Protein AF-A0A936GPN7-F1 (afdb_monomer_lite)

Structure (mmCIF, N/CA/C/O backbone):
data_AF-A0A936GPN7-F1
#
_entry.id   AF-A0A936GPN7-F1
#
loop_
_atom_site.group_PDB
_atom_site.id
_atom_site.type_symbol
_atom_site.label_atom_id
_atom_site.label_alt_id
_atom_site.label_comp_id
_atom_site.label_asym_id
_atom_site.label_entity_id
_atom_site.label_seq_id
_atom_site.pdbx_PDB_ins_code
_atom_site.Cartn_x
_atom_site.Cartn_y
_atom_site.Cartn_z
_atom_site.occupancy
_atom_site.B_iso_or_equiv
_atom_site.auth_seq_id
_atom_site.auth_comp_id
_atom_site.auth_asym_id
_atom_site.auth_atom_id
_atom_site.pdbx_PDB_model_num
ATOM 1 N N . MET A 1 1 ? -5.108 -1.588 -32.906 1.00 38.66 1 MET A N 1
ATOM 2 C CA . MET A 1 1 ? -3.986 -0.807 -33.483 1.00 38.66 1 MET A CA 1
ATOM 3 C C . MET A 1 1 ? -2.686 -1.478 -33.066 1.00 38.66 1 MET A C 1
ATOM 5 O O . MET A 1 1 ? -2.528 -1.725 -31.879 1.00 38.66 1 MET A O 1
ATOM 9 N N . ALA A 1 2 ? -1.804 -1.839 -34.001 1.00 47.84 2 ALA A N 1
ATOM 10 C CA . ALA A 1 2 ? -0.523 -2.460 -33.660 1.00 47.84 2 ALA A CA 1
ATOM 11 C C . ALA A 1 2 ? 0.362 -1.447 -32.916 1.00 47.84 2 ALA A C 1
ATOM 13 O O . ALA A 1 2 ? 0.585 -0.339 -33.402 1.00 47.84 2 ALA A O 1
ATOM 14 N N . THR A 1 3 ? 0.828 -1.802 -31.722 1.00 56.69 3 THR A N 1
ATOM 15 C CA . THR A 1 3 ? 1.792 -1.004 -30.959 1.00 56.69 3 THR A CA 1
ATOM 16 C C . THR A 1 3 ? 3.103 -0.921 -31.750 1.00 56.69 3 THR A C 1
ATOM 18 O O . THR A 1 3 ? 3.582 -1.954 -32.224 1.00 56.69 3 THR A O 1
ATOM 21 N N . PRO A 1 4 ? 3.698 0.273 -31.925 1.00 67.31 4 PRO A N 1
ATOM 22 C CA . PRO A 1 4 ? 4.943 0.414 -32.672 1.00 67.31 4 PRO A CA 1
ATOM 23 C C . PRO A 1 4 ? 6.053 -0.383 -31.980 1.00 67.31 4 PRO A C 1
ATOM 25 O O . PRO A 1 4 ? 6.332 -0.158 -30.802 1.00 67.31 4 PRO A O 1
ATOM 28 N N . LYS A 1 5 ? 6.666 -1.326 -32.701 1.00 79.69 5 LYS A N 1
ATOM 29 C CA . LYS A 1 5 ? 7.795 -2.126 -32.209 1.00 79.69 5 LYS A CA 1
ATOM 30 C C . LYS A 1 5 ? 9.120 -1.410 -32.479 1.00 79.69 5 LYS A C 1
ATOM 32 O O . LYS A 1 5 ? 9.275 -0.731 -33.498 1.00 79.69 5 LYS A O 1
ATOM 37 N N . TYR A 1 6 ? 10.093 -1.571 -31.586 1.00 83.56 6 TYR A N 1
ATOM 38 C CA . TYR A 1 6 ? 11.457 -1.114 -31.850 1.00 83.56 6 TYR A CA 1
ATOM 39 C C . TYR A 1 6 ? 12.157 -2.090 -32.788 1.00 83.56 6 TYR A C 1
ATOM 41 O O . TYR A 1 6 ? 12.445 -3.221 -32.406 1.00 83.56 6 TYR A O 1
ATOM 49 N N . ASN A 1 7 ? 12.453 -1.632 -33.999 1.00 85.31 7 ASN A N 1
ATOM 50 C CA . ASN A 1 7 ? 13.293 -2.353 -34.943 1.00 85.31 7 ASN A CA 1
ATOM 51 C C . ASN A 1 7 ? 14.739 -1.841 -34.901 1.00 85.31 7 ASN A C 1
ATOM 53 O O . ASN A 1 7 ? 15.034 -0.816 -34.280 1.00 85.31 7 ASN A O 1
ATOM 57 N N . ILE A 1 8 ? 15.643 -2.553 -35.576 1.00 84.38 8 ILE A N 1
ATOM 58 C CA . ILE A 1 8 ? 17.065 -2.185 -35.644 1.00 84.38 8 ILE A CA 1
ATOM 59 C C . ILE A 1 8 ? 17.244 -0.753 -36.154 1.00 84.38 8 ILE A C 1
ATOM 61 O O . ILE A 1 8 ? 18.017 -0.001 -35.571 1.00 84.38 8 ILE A O 1
ATOM 65 N N . ASP A 1 9 ? 16.479 -0.348 -37.169 1.00 83.88 9 ASP A N 1
ATOM 66 C CA . ASP A 1 9 ? 16.588 0.988 -37.761 1.00 83.88 9 ASP A CA 1
ATOM 67 C C . ASP A 1 9 ? 16.215 2.091 -36.752 1.00 83.88 9 ASP A C 1
ATOM 69 O O . ASP A 1 9 ? 16.878 3.121 -36.674 1.00 83.88 9 ASP A O 1
ATOM 73 N N . ASN A 1 10 ? 15.198 1.874 -35.913 1.00 84.94 10 ASN A N 1
ATOM 74 C CA . ASN A 1 10 ? 14.815 2.802 -34.846 1.00 84.94 10 ASN A CA 1
ATOM 75 C C . ASN A 1 10 ? 15.875 2.883 -33.741 1.00 84.94 10 ASN A C 1
ATOM 77 O O . ASN A 1 10 ? 16.043 3.937 -33.126 1.00 84.94 10 ASN A O 1
ATOM 81 N N . LEU A 1 11 ? 16.571 1.777 -33.475 1.00 84.12 11 LEU A N 1
ATOM 82 C CA . LEU A 1 11 ? 17.574 1.683 -32.417 1.00 84.12 11 LEU A CA 1
ATOM 83 C C . LEU A 1 11 ? 18.937 2.263 -32.819 1.00 84.12 11 LEU A C 1
ATOM 85 O O . LEU A 1 11 ? 19.656 2.747 -31.941 1.00 84.12 11 LEU A O 1
ATOM 89 N N . THR A 1 12 ? 19.261 2.252 -34.115 1.00 84.38 12 THR A N 1
ATOM 90 C CA . THR A 1 12 ? 20.495 2.808 -34.702 1.00 84.38 12 THR A CA 1
ATOM 91 C C . THR A 1 12 ? 20.319 4.210 -35.288 1.00 84.38 12 THR A C 1
ATOM 93 O O . THR A 1 12 ? 21.297 4.869 -35.630 1.00 84.38 12 THR A O 1
ATOM 96 N N . LYS A 1 13 ? 19.088 4.724 -35.381 1.00 86.12 13 LYS A N 1
ATOM 97 C CA . LYS A 1 13 ? 18.838 6.084 -35.870 1.00 86.12 13 LYS A CA 1
ATOM 98 C C . LYS A 1 13 ? 19.321 7.140 -34.875 1.00 86.12 13 LYS A C 1
ATOM 100 O O . LYS A 1 13 ? 18.860 7.211 -33.734 1.00 86.12 13 LYS A O 1
ATOM 105 N N . ILE A 1 14 ? 20.179 8.035 -35.354 1.00 83.44 14 ILE A N 1
ATOM 106 C CA . ILE A 1 14 ? 20.604 9.230 -34.622 1.00 83.44 14 ILE A CA 1
ATOM 107 C C . ILE A 1 14 ? 19.488 10.281 -34.702 1.00 83.44 14 ILE A C 1
ATOM 109 O O . ILE A 1 14 ? 19.029 10.651 -35.788 1.00 83.44 14 ILE A O 1
ATOM 113 N N . LYS A 1 15 ? 19.011 10.761 -33.548 1.00 82.44 15 LYS A N 1
ATOM 114 C CA . LYS A 1 15 ? 18.021 11.847 -33.497 1.00 82.44 15 LYS A CA 1
ATOM 115 C C . LYS A 1 15 ? 18.686 13.185 -33.829 1.00 82.44 15 LYS A C 1
ATOM 117 O O . LYS A 1 15 ? 19.855 13.404 -33.532 1.00 82.44 15 LYS A O 1
ATOM 122 N N . LYS A 1 16 ? 17.927 14.105 -34.435 1.00 74.06 16 LYS A N 1
ATOM 123 C CA . LYS A 1 16 ? 18.423 15.434 -34.824 1.00 74.06 16 LYS A CA 1
ATOM 124 C C . LYS A 1 16 ? 18.984 16.167 -33.595 1.00 74.06 16 LYS A C 1
ATOM 126 O O . LYS A 1 16 ? 18.234 16.446 -32.667 1.00 74.06 16 LYS A O 1
ATOM 131 N N . GLY A 1 17 ? 20.282 16.471 -33.613 1.00 73.19 17 GLY A N 1
ATOM 132 C CA . GLY A 1 17 ? 20.995 17.136 -32.513 1.00 73.19 17 GLY A CA 1
ATOM 133 C C . GLY A 1 17 ? 21.737 16.199 -31.550 1.00 73.19 17 GLY A C 1
ATOM 134 O O . GLY A 1 17 ? 22.471 16.685 -30.696 1.00 73.19 17 GLY A O 1
ATOM 135 N N . GLU A 1 18 ? 21.600 14.878 -31.691 1.00 80.62 18 GLU A N 1
ATOM 136 C CA . GLU A 1 18 ? 22.373 13.895 -30.923 1.00 80.62 18 GLU A CA 1
ATOM 137 C C . GLU A 1 18 ? 23.583 13.390 -31.726 1.00 80.62 18 GLU A C 1
ATOM 139 O O . GLU A 1 18 ? 23.581 13.413 -32.955 1.00 80.62 18 GLU A O 1
ATOM 144 N N . LYS A 1 19 ? 24.629 12.936 -31.024 1.00 78.00 19 LYS A N 1
ATOM 145 C CA . LYS A 1 19 ? 25.833 12.349 -31.641 1.00 78.00 19 LYS A CA 1
ATOM 146 C C . LYS A 1 19 ? 25.750 10.831 -31.817 1.00 78.00 19 LYS A C 1
ATOM 148 O O . LYS A 1 19 ? 26.456 10.285 -32.653 1.00 78.00 19 LYS A O 1
ATOM 153 N N . ASN A 1 20 ? 24.907 10.163 -31.029 1.00 83.25 20 ASN A N 1
ATOM 154 C CA . ASN A 1 20 ? 24.835 8.706 -30.946 1.00 83.25 20 ASN A CA 1
ATOM 155 C C . ASN A 1 20 ? 23.379 8.232 -30.920 1.00 83.25 20 ASN A C 1
ATOM 157 O O . ASN A 1 20 ? 22.496 8.931 -30.415 1.00 83.25 20 ASN A O 1
ATOM 161 N N . SER A 1 21 ? 23.140 7.027 -31.426 1.00 86.81 21 SER A N 1
ATOM 162 C CA . SER A 1 21 ? 21.851 6.342 -31.384 1.00 86.81 21 SER A CA 1
ATOM 163 C C . SER A 1 21 ? 21.523 5.811 -29.983 1.00 86.81 21 SER A C 1
ATOM 165 O O . SER A 1 21 ? 22.278 5.987 -29.021 1.00 86.81 21 SER A O 1
ATOM 167 N N . VAL A 1 22 ? 20.355 5.181 -29.819 1.00 85.62 22 VAL A N 1
ATOM 168 C CA . VAL A 1 22 ? 19.953 4.584 -28.531 1.00 85.62 22 VAL A CA 1
ATOM 169 C C . VAL A 1 22 ? 20.930 3.479 -28.126 1.00 85.62 22 VAL A C 1
ATOM 171 O O . VAL A 1 22 ? 21.406 3.476 -26.990 1.00 85.62 22 VAL A O 1
ATOM 174 N N . ILE A 1 23 ? 21.281 2.592 -29.063 1.00 84.50 23 ILE A N 1
ATOM 175 C CA . ILE A 1 23 ? 22.261 1.525 -28.819 1.00 84.50 23 ILE A CA 1
ATOM 176 C C . ILE A 1 23 ? 23.663 2.107 -28.623 1.00 84.50 23 ILE A C 1
ATOM 178 O O . ILE A 1 23 ? 24.350 1.708 -27.682 1.00 84.50 23 ILE A O 1
ATOM 182 N N . GLY A 1 24 ? 24.071 3.086 -29.437 1.00 84.00 24 GLY A N 1
ATOM 183 C CA . GLY A 1 24 ? 25.379 3.730 -29.297 1.00 84.00 24 GLY A CA 1
ATOM 184 C C . GLY A 1 24 ? 25.577 4.359 -27.917 1.00 84.00 24 GLY A C 1
ATOM 185 O O . GLY A 1 24 ? 26.590 4.122 -27.263 1.00 84.00 24 GLY A O 1
ATOM 186 N N . ARG A 1 25 ? 24.571 5.079 -27.401 1.00 86.12 25 ARG A N 1
ATOM 187 C CA . ARG A 1 25 ? 24.610 5.641 -26.038 1.00 86.12 25 ARG A CA 1
ATOM 188 C C . ARG A 1 25 ? 24.684 4.577 -24.953 1.00 86.12 25 ARG A C 1
ATOM 190 O O . ARG A 1 25 ? 25.412 4.764 -23.980 1.00 86.12 25 ARG A O 1
ATOM 197 N N . LEU A 1 26 ? 23.925 3.493 -25.100 1.00 85.69 26 LEU A N 1
ATOM 198 C CA . LEU A 1 26 ? 23.901 2.404 -24.127 1.00 85.69 26 LEU A CA 1
ATOM 199 C C . LEU A 1 26 ? 25.285 1.756 -24.006 1.00 85.69 26 LEU A C 1
ATOM 201 O O . LEU A 1 26 ? 25.813 1.631 -22.900 1.00 85.69 26 LEU A O 1
ATOM 205 N N . ILE A 1 27 ? 25.897 1.423 -25.144 1.00 84.38 27 ILE A N 1
ATOM 206 C CA . ILE A 1 27 ? 27.235 0.826 -25.199 1.00 84.38 27 ILE A CA 1
ATOM 207 C C . ILE A 1 27 ? 28.275 1.813 -24.683 1.00 84.38 27 ILE A C 1
ATOM 209 O O . ILE A 1 27 ? 29.047 1.476 -23.791 1.00 84.38 27 ILE A O 1
ATOM 213 N N . HIS A 1 28 ? 28.246 3.058 -25.159 1.00 83.88 28 HIS A N 1
ATOM 214 C CA . HIS A 1 28 ? 29.176 4.088 -24.712 1.00 83.88 28 HIS A CA 1
ATOM 215 C C . HIS A 1 28 ? 29.118 4.294 -23.191 1.00 83.88 28 HIS A C 1
ATOM 217 O O . HIS A 1 28 ? 30.157 4.350 -22.533 1.00 83.88 28 HIS A O 1
ATOM 223 N N . SER A 1 29 ? 27.917 4.342 -22.603 1.00 82.19 29 SER A N 1
ATOM 224 C CA . SER A 1 29 ? 27.736 4.512 -21.155 1.00 82.19 29 SER A CA 1
ATOM 225 C C . SER A 1 29 ? 28.245 3.320 -20.342 1.00 82.19 29 SER A C 1
ATOM 227 O O . SER A 1 29 ? 28.752 3.503 -19.235 1.00 82.19 29 SER A O 1
ATOM 229 N N . ALA A 1 30 ? 28.124 2.105 -20.875 1.00 79.75 30 ALA A N 1
ATOM 230 C CA . ALA A 1 30 ? 28.616 0.899 -20.221 1.00 79.75 30 ALA A CA 1
ATOM 231 C C . ALA A 1 30 ? 30.144 0.753 -20.344 1.00 79.75 30 ALA A C 1
ATOM 233 O O . ALA A 1 30 ? 30.810 0.397 -19.372 1.00 79.75 30 ALA A O 1
ATOM 234 N N . SER A 1 31 ? 30.715 1.071 -21.509 1.00 75.94 31 SER A N 1
ATOM 235 C CA . SER A 1 31 ? 32.136 0.865 -21.815 1.00 75.94 31 SER A CA 1
ATOM 236 C C . SER A 1 31 ? 33.067 1.924 -21.217 1.00 75.94 31 SER A C 1
ATOM 238 O O . SER A 1 31 ? 34.217 1.616 -20.917 1.00 75.94 31 SER A O 1
ATOM 240 N N . THR A 1 32 ? 32.596 3.158 -21.012 1.00 76.69 32 THR A N 1
ATOM 241 C CA . THR A 1 32 ? 33.428 4.285 -20.532 1.00 76.69 32 THR A CA 1
ATOM 242 C C . THR A 1 32 ? 33.648 4.322 -19.020 1.00 76.69 32 THR A C 1
ATOM 244 O O . THR A 1 32 ? 34.460 5.106 -18.531 1.00 76.69 32 THR A O 1
ATOM 247 N N . LYS A 1 33 ? 32.946 3.486 -18.250 1.00 80.00 33 LYS A N 1
ATOM 248 C CA . LYS A 1 33 ? 33.013 3.510 -16.783 1.00 80.00 33 LYS A CA 1
ATOM 249 C C . LYS A 1 33 ? 34.091 2.567 -16.251 1.00 80.00 33 LYS A C 1
ATOM 251 O O . LYS A 1 33 ? 34.318 1.492 -16.795 1.00 80.00 33 LYS A O 1
ATOM 256 N N . ALA A 1 34 ? 34.703 2.928 -15.120 1.00 78.50 34 ALA A N 1
ATOM 257 C CA . ALA A 1 34 ? 35.763 2.140 -14.474 1.00 78.50 34 ALA A CA 1
ATOM 258 C C . ALA A 1 34 ? 35.336 0.706 -14.094 1.00 78.50 34 ALA A C 1
ATOM 260 O O . ALA A 1 34 ? 36.172 -0.184 -13.953 1.00 78.50 34 ALA A O 1
ATOM 261 N N . PHE A 1 35 ? 34.031 0.471 -13.943 1.00 80.56 35 PHE A N 1
ATOM 262 C CA . PHE A 1 35 ? 33.456 -0.835 -13.633 1.00 80.56 35 PHE A CA 1
ATOM 263 C C . PHE A 1 35 ? 33.007 -1.626 -14.869 1.00 80.56 35 PHE A C 1
ATOM 265 O O . PHE A 1 35 ? 32.377 -2.664 -14.702 1.00 80.56 35 PHE A O 1
ATOM 272 N N . SER A 1 36 ? 33.327 -1.187 -16.090 1.00 76.88 36 SER A N 1
ATOM 273 C CA . SER A 1 36 ? 32.888 -1.832 -17.340 1.00 76.88 36 SER A CA 1
ATOM 274 C C . SER A 1 36 ? 33.195 -3.332 -17.392 1.00 76.88 36 SER A C 1
ATOM 276 O O . SER A 1 36 ? 32.350 -4.124 -17.796 1.00 76.88 36 SER A O 1
ATOM 278 N N . LYS A 1 37 ? 34.361 -3.746 -16.879 1.00 77.81 37 LYS A N 1
ATOM 279 C CA . LYS A 1 37 ? 34.784 -5.158 -16.792 1.00 77.81 37 LYS A CA 1
ATOM 280 C C . LYS A 1 37 ? 33.993 -6.004 -15.783 1.00 77.81 37 LYS A C 1
ATOM 282 O O . LYS A 1 37 ? 34.148 -7.216 -15.777 1.00 77.81 37 LYS A O 1
ATOM 287 N N . LYS A 1 38 ? 33.194 -5.376 -14.916 1.00 82.56 38 LYS A N 1
ATOM 288 C CA . LYS A 1 38 ? 32.321 -6.034 -13.928 1.00 82.56 38 LYS A CA 1
ATOM 289 C C . LYS A 1 38 ? 30.852 -6.057 -14.369 1.00 82.56 38 LYS A C 1
ATOM 291 O O . LYS A 1 38 ? 29.994 -6.424 -13.577 1.00 82.56 38 LYS A O 1
ATOM 296 N N . ILE A 1 39 ? 30.540 -5.589 -15.581 1.00 81.50 39 ILE A N 1
ATOM 297 C CA . ILE A 1 39 ? 29.167 -5.570 -16.088 1.00 81.50 39 ILE A CA 1
ATOM 298 C C . ILE A 1 39 ? 28.843 -6.940 -16.680 1.00 81.50 39 ILE A C 1
ATOM 300 O O . ILE A 1 39 ? 29.273 -7.257 -17.790 1.00 81.50 39 ILE A O 1
ATOM 304 N N . ASP A 1 40 ? 28.037 -7.723 -15.966 1.00 83.25 40 ASP A N 1
ATOM 305 C CA . ASP A 1 40 ? 27.605 -9.040 -16.439 1.00 83.25 40 ASP A CA 1
ATOM 306 C C . ASP A 1 40 ? 26.680 -8.926 -17.652 1.00 83.25 40 ASP A C 1
ATOM 308 O O . ASP A 1 40 ? 26.870 -9.637 -18.637 1.00 83.25 40 ASP A O 1
ATOM 312 N N . HIS A 1 41 ? 25.705 -8.008 -17.612 1.00 85.38 41 HIS A N 1
ATOM 313 C CA . HIS A 1 41 ? 24.693 -7.820 -18.655 1.00 85.38 41 HIS A CA 1
ATOM 314 C C . HIS A 1 41 ? 24.353 -6.344 -18.882 1.00 85.38 41 HIS A C 1
ATOM 316 O O . HIS A 1 41 ? 24.224 -5.569 -17.934 1.00 85.38 41 HIS A O 1
ATOM 322 N N . ILE A 1 42 ? 24.147 -5.973 -20.146 1.00 86.44 42 ILE A N 1
ATOM 323 C CA . ILE A 1 42 ? 23.659 -4.655 -20.561 1.00 86.44 42 ILE A CA 1
ATOM 324 C C . ILE A 1 42 ? 22.252 -4.847 -21.129 1.00 86.44 42 ILE A C 1
ATOM 326 O O . ILE A 1 42 ? 22.079 -5.286 -22.264 1.00 86.44 42 ILE A O 1
ATOM 330 N N . ASN A 1 43 ? 21.240 -4.532 -20.328 1.00 88.25 43 ASN A N 1
ATOM 331 C CA . ASN A 1 43 ? 19.850 -4.801 -20.677 1.00 88.25 43 ASN A CA 1
ATOM 332 C C . ASN A 1 43 ? 19.171 -3.549 -21.240 1.00 88.25 43 ASN A C 1
ATOM 334 O O . ASN A 1 43 ? 19.033 -2.548 -20.535 1.00 88.25 43 ASN A O 1
ATOM 338 N N . LEU A 1 44 ? 18.696 -3.621 -22.483 1.00 87.00 44 LEU A N 1
ATOM 339 C CA . LEU A 1 44 ? 17.788 -2.630 -23.046 1.00 87.00 44 LEU A CA 1
ATOM 340 C C . LEU A 1 44 ? 16.346 -3.087 -22.823 1.00 87.00 44 LEU A C 1
ATOM 342 O O . LEU A 1 44 ? 15.894 -4.072 -23.407 1.00 87.00 44 LEU A O 1
ATOM 346 N N . VAL A 1 45 ? 15.629 -2.352 -21.977 1.00 83.62 45 VAL A N 1
ATOM 347 C CA . VAL A 1 45 ? 14.207 -2.573 -21.706 1.00 83.62 45 VAL A CA 1
ATOM 348 C C . VAL A 1 45 ? 13.415 -1.519 -22.465 1.00 83.62 45 VAL A C 1
ATOM 350 O O . VAL A 1 45 ? 13.645 -0.322 -22.289 1.00 83.62 45 VAL A O 1
ATOM 353 N N . ALA A 1 46 ? 12.486 -1.954 -23.307 1.00 74.94 46 ALA A N 1
ATOM 354 C CA . ALA A 1 46 ? 11.547 -1.065 -23.973 1.00 74.94 46 ALA A CA 1
ATOM 355 C C . ALA A 1 46 ? 10.146 -1.245 -23.388 1.00 74.94 46 ALA A C 1
ATOM 357 O O . ALA A 1 46 ? 9.793 -2.316 -22.903 1.00 74.94 46 ALA A O 1
ATOM 358 N N . SER A 1 47 ? 9.342 -0.184 -23.435 1.00 69.69 47 SER A N 1
ATOM 359 C CA . SER A 1 47 ? 7.927 -0.256 -23.068 1.00 69.69 47 SER A CA 1
ATOM 360 C C . SER A 1 47 ? 7.104 -1.003 -24.122 1.00 69.69 47 SER A C 1
ATOM 362 O O . SER A 1 47 ? 6.087 -1.602 -23.789 1.00 69.69 47 SER A O 1
ATOM 364 N N . CYS A 1 48 ? 7.549 -1.003 -25.381 1.00 70.38 48 CYS A N 1
ATOM 365 C CA . CYS A 1 48 ? 6.970 -1.771 -26.479 1.00 70.38 48 CYS A CA 1
ATOM 366 C C . CYS A 1 48 ? 7.901 -2.904 -26.934 1.00 70.38 48 CYS A C 1
ATOM 368 O O . CYS A 1 48 ? 9.103 -2.879 -26.676 1.00 70.38 48 CYS A O 1
ATOM 370 N N . ASN A 1 49 ? 7.337 -3.902 -27.618 1.00 80.81 49 ASN A N 1
ATOM 371 C CA . ASN A 1 49 ? 8.085 -5.074 -28.074 1.00 80.81 49 ASN A CA 1
ATOM 372 C C . ASN A 1 49 ? 9.164 -4.718 -29.109 1.00 80.81 49 ASN A C 1
ATOM 374 O O . ASN A 1 49 ? 9.123 -3.677 -29.770 1.00 80.81 49 ASN A O 1
ATOM 378 N N . PHE A 1 50 ? 10.118 -5.630 -29.266 1.00 84.50 50 PHE A N 1
ATOM 379 C CA . PHE A 1 50 ? 11.202 -5.532 -30.232 1.00 84.50 50 PHE A CA 1
ATOM 380 C C . PHE A 1 50 ? 10.885 -6.318 -31.512 1.00 84.50 50 PHE A C 1
ATOM 382 O O . PHE A 1 50 ? 10.228 -7.356 -31.464 1.00 84.50 50 PHE A O 1
ATOM 389 N N . ASP A 1 51 ? 11.360 -5.822 -32.651 1.00 84.56 51 ASP A N 1
ATOM 390 C CA . ASP A 1 51 ? 11.334 -6.499 -33.951 1.00 84.56 51 ASP A CA 1
ATOM 391 C C . ASP A 1 51 ? 12.735 -6.442 -34.577 1.00 84.56 51 ASP A C 1
ATOM 393 O O . ASP A 1 51 ? 13.071 -5.553 -35.362 1.00 84.56 51 ASP A O 1
ATOM 397 N N . LEU A 1 52 ? 13.609 -7.338 -34.116 1.00 82.56 52 LEU A N 1
ATOM 398 C CA . LEU A 1 52 ? 15.049 -7.270 -34.392 1.00 82.56 52 LEU A CA 1
ATOM 399 C C . LEU A 1 52 ? 15.499 -8.226 -35.498 1.00 82.56 52 LEU A C 1
ATOM 401 O O . LEU A 1 52 ? 16.695 -8.303 -35.761 1.00 82.56 52 LEU A O 1
ATOM 405 N N . GLY A 1 53 ? 14.576 -8.939 -36.150 1.00 79.19 53 GLY A N 1
ATOM 406 C CA . GLY A 1 53 ? 14.906 -9.976 -37.130 1.00 79.19 53 GLY A CA 1
ATOM 407 C C . GLY A 1 53 ? 15.669 -11.135 -36.485 1.00 79.19 53 GLY A C 1
ATOM 408 O O . GLY A 1 53 ? 16.899 -11.165 -36.499 1.00 79.19 53 GLY A O 1
ATOM 409 N N . LEU A 1 54 ? 14.936 -12.079 -35.898 1.00 84.31 54 LEU A N 1
ATOM 410 C CA . LEU A 1 54 ? 15.507 -13.253 -35.236 1.00 84.31 54 LEU A CA 1
ATOM 411 C C . LEU A 1 54 ? 15.854 -14.357 -36.247 1.00 84.31 54 LEU A C 1
ATOM 413 O O . LEU A 1 54 ? 15.269 -14.425 -37.327 1.00 84.31 54 LEU A O 1
ATOM 417 N N . ASN A 1 55 ? 16.795 -15.232 -35.883 1.00 80.62 55 ASN A N 1
ATOM 418 C CA . ASN A 1 55 ? 17.119 -16.445 -36.654 1.00 80.62 55 ASN A CA 1
ATOM 419 C C . ASN A 1 55 ? 16.072 -17.556 -36.515 1.00 80.62 55 ASN A C 1
ATOM 421 O O . ASN A 1 55 ? 16.096 -18.522 -37.272 1.00 80.62 55 ASN A O 1
ATOM 425 N N . SER A 1 56 ? 15.186 -17.445 -35.529 1.00 74.88 56 SER A N 1
ATOM 426 C CA . SER A 1 56 ? 14.118 -18.400 -35.266 1.00 74.88 56 SER A CA 1
ATOM 427 C C . SER A 1 56 ? 12.770 -17.691 -35.219 1.00 74.88 56 SER A C 1
ATOM 429 O O . SER A 1 56 ? 12.686 -16.506 -34.904 1.00 74.88 56 SER A O 1
ATOM 431 N N . GLU A 1 57 ? 11.700 -18.443 -35.466 1.00 76.44 57 GLU A N 1
ATOM 432 C CA . GLU A 1 57 ? 10.317 -17.979 -35.283 1.00 76.44 57 GLU A CA 1
ATOM 433 C C . GLU A 1 57 ? 9.891 -17.966 -33.798 1.00 76.44 57 GLU A C 1
ATOM 435 O O . GLU A 1 57 ? 8.710 -17.857 -33.483 1.00 76.44 57 GLU A O 1
ATOM 440 N N . LEU A 1 58 ? 10.842 -18.103 -32.864 1.00 77.12 58 LEU A N 1
ATOM 441 C CA . LEU A 1 58 ? 10.559 -18.184 -31.433 1.00 77.12 58 LEU A CA 1
ATOM 442 C C . LEU A 1 58 ? 10.337 -16.792 -30.830 1.00 77.12 58 LEU A C 1
ATOM 444 O O . LEU A 1 58 ? 11.138 -15.877 -31.024 1.00 77.12 58 LEU A O 1
ATOM 448 N N . GLU A 1 59 ? 9.302 -16.668 -30.002 1.00 76.06 59 GLU A N 1
ATOM 449 C CA . GLU A 1 59 ? 9.070 -15.488 -29.170 1.00 76.06 59 GLU A CA 1
ATOM 450 C C . GLU A 1 59 ? 9.904 -15.582 -27.882 1.00 76.06 59 GLU A C 1
ATOM 452 O O . GLU A 1 59 ? 9.574 -16.315 -26.950 1.00 76.06 59 GLU A O 1
ATOM 457 N N . LEU A 1 60 ? 11.029 -14.863 -27.840 1.00 80.88 60 LEU A N 1
ATOM 458 C CA . LEU A 1 60 ? 11.955 -14.869 -26.704 1.00 80.88 60 LEU A CA 1
ATOM 459 C C . LEU A 1 60 ? 11.672 -13.706 -25.744 1.00 80.88 60 LEU A C 1
ATOM 461 O O . LEU A 1 60 ? 11.587 -12.556 -26.166 1.00 80.88 60 LEU A O 1
ATOM 465 N N . GLU A 1 61 ? 11.626 -13.987 -24.438 1.00 80.56 61 GLU A N 1
ATOM 466 C CA . GLU A 1 61 ? 11.544 -12.951 -23.391 1.00 80.56 61 GLU A CA 1
ATOM 467 C C . GLU A 1 61 ? 12.832 -12.109 -23.322 1.00 80.56 61 GLU A C 1
ATOM 469 O O . GLU A 1 61 ? 12.798 -10.896 -23.107 1.00 80.56 61 GLU A O 1
ATOM 474 N N . ILE A 1 62 ? 13.980 -12.759 -23.529 1.00 84.31 62 ILE A N 1
ATOM 475 C CA . ILE A 1 62 ? 15.305 -12.141 -23.531 1.00 84.31 62 ILE A CA 1
ATOM 476 C C . ILE A 1 62 ? 15.968 -12.462 -24.867 1.00 84.31 62 ILE A C 1
ATOM 478 O O . ILE A 1 62 ? 16.324 -13.608 -25.134 1.00 84.31 62 ILE A O 1
ATOM 482 N N . ILE A 1 63 ? 16.167 -11.439 -25.693 1.00 86.50 63 ILE A N 1
ATOM 483 C CA . ILE A 1 63 ? 16.835 -11.560 -26.989 1.00 86.50 63 ILE A CA 1
ATOM 484 C C . ILE A 1 63 ? 18.304 -11.178 -26.800 1.00 86.50 63 ILE A C 1
ATOM 486 O O . ILE A 1 63 ? 18.617 -10.037 -26.455 1.00 86.50 63 ILE A O 1
ATOM 490 N N . SER A 1 64 ? 19.217 -12.121 -27.023 1.00 86.62 64 SER A N 1
ATOM 491 C CA . SER A 1 64 ? 20.664 -11.860 -27.040 1.00 86.62 64 SER A CA 1
ATOM 492 C C . SER A 1 64 ? 21.156 -11.644 -28.473 1.00 86.62 64 SER A C 1
ATOM 494 O O . SER A 1 64 ? 20.473 -12.003 -29.432 1.00 86.62 64 SER A O 1
ATOM 496 N N . ILE A 1 65 ? 22.369 -11.108 -28.644 1.00 83.94 65 ILE A N 1
ATOM 497 C CA . ILE A 1 65 ? 22.958 -10.873 -29.980 1.00 83.94 65 ILE A CA 1
ATOM 498 C C . ILE A 1 65 ? 23.019 -12.159 -30.815 1.00 83.94 65 ILE A C 1
ATOM 500 O O . ILE A 1 65 ? 22.735 -12.122 -32.006 1.00 83.94 65 ILE A O 1
ATOM 504 N N . GLY A 1 66 ? 23.313 -13.305 -30.191 1.00 82.19 66 GLY A N 1
ATOM 505 C CA . GLY A 1 66 ? 23.350 -14.603 -30.877 1.00 82.19 66 GLY A CA 1
ATOM 506 C C . GLY A 1 66 ? 21.998 -15.080 -31.429 1.00 82.19 66 GLY A C 1
ATOM 507 O O . GLY A 1 66 ? 21.959 -16.031 -32.202 1.00 82.19 66 GLY A O 1
ATOM 508 N N . ASN A 1 67 ? 20.888 -14.438 -31.055 1.00 83.69 67 ASN A N 1
ATOM 509 C CA . ASN A 1 67 ? 19.559 -14.756 -31.578 1.00 83.69 67 ASN A CA 1
ATOM 510 C C . ASN A 1 67 ? 19.179 -13.906 -32.802 1.00 83.69 67 ASN A C 1
ATOM 512 O O . ASN A 1 67 ? 18.177 -14.204 -33.453 1.00 83.69 67 ASN A O 1
ATOM 516 N N . LEU A 1 68 ? 19.954 -12.861 -33.109 1.00 85.44 68 LEU A N 1
ATOM 517 C CA . LEU A 1 68 ? 19.720 -11.960 -34.236 1.00 85.44 68 LEU A CA 1
ATOM 518 C C . LEU A 1 68 ? 20.236 -12.560 -35.544 1.00 85.44 68 LEU A C 1
ATOM 520 O O . LEU A 1 68 ? 21.246 -13.264 -35.563 1.00 85.44 68 LEU A O 1
ATOM 524 N N . ASN A 1 69 ? 19.577 -12.225 -36.649 1.00 87.44 69 ASN A N 1
ATOM 525 C CA . ASN A 1 69 ? 20.062 -12.583 -37.974 1.00 87.44 69 ASN A CA 1
ATOM 526 C C . ASN A 1 69 ? 21.282 -11.762 -38.403 1.00 87.44 69 ASN A C 1
ATOM 528 O O . ASN A 1 69 ? 21.532 -10.659 -37.910 1.00 87.44 69 ASN A O 1
ATOM 532 N N . GLU A 1 70 ? 22.047 -12.311 -39.347 1.00 85.19 70 GLU A N 1
ATOM 533 C CA . GLU A 1 70 ? 23.287 -11.694 -39.833 1.00 85.19 70 GLU A CA 1
ATOM 534 C C . GLU A 1 70 ? 23.043 -10.281 -40.375 1.00 85.19 70 GLU A C 1
ATOM 536 O O . GLU A 1 70 ? 23.778 -9.358 -40.043 1.00 85.19 70 GLU A O 1
ATOM 541 N N . LYS A 1 71 ? 21.930 -10.064 -41.091 1.00 86.00 71 LYS A N 1
ATOM 542 C CA . LYS A 1 71 ? 21.549 -8.742 -41.620 1.00 86.00 71 LYS A CA 1
ATOM 543 C C . LYS A 1 71 ? 21.376 -7.692 -40.517 1.00 86.00 71 LYS A C 1
ATOM 545 O O . LYS A 1 71 ? 21.800 -6.548 -40.678 1.00 86.00 71 LYS A O 1
ATOM 550 N N . SER A 1 72 ? 20.733 -8.057 -39.412 1.00 84.56 72 SER A N 1
ATOM 551 C CA . SER A 1 72 ? 20.524 -7.187 -38.254 1.00 84.56 72 SER A CA 1
ATOM 552 C C . SER A 1 72 ? 21.830 -6.925 -37.513 1.00 84.56 72 SER A C 1
ATOM 554 O O . SER A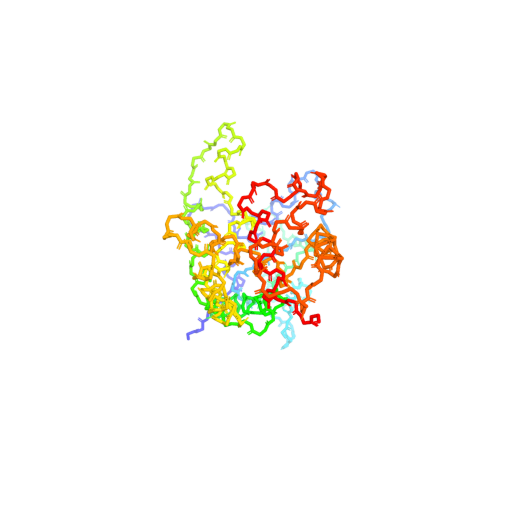 1 72 ? 22.082 -5.789 -37.112 1.00 84.56 72 SER A O 1
ATOM 556 N N . ILE A 1 73 ? 22.685 -7.942 -37.377 1.00 85.12 73 ILE A N 1
ATOM 557 C CA . ILE A 1 73 ? 24.017 -7.805 -36.776 1.00 85.12 73 ILE A CA 1
ATOM 558 C C . ILE A 1 73 ? 24.887 -6.861 -37.612 1.00 85.12 73 ILE A C 1
ATOM 560 O O . ILE A 1 73 ? 25.492 -5.947 -37.056 1.00 85.12 73 ILE A O 1
ATOM 564 N N . ASP A 1 74 ? 24.911 -7.018 -38.933 1.00 85.88 74 ASP A N 1
ATOM 565 C CA . ASP A 1 74 ? 25.710 -6.181 -39.830 1.00 85.88 74 ASP A CA 1
ATOM 566 C C . ASP A 1 74 ? 25.255 -4.722 -39.802 1.00 85.88 74 ASP A C 1
ATOM 568 O O . ASP A 1 74 ? 26.083 -3.812 -39.725 1.00 85.88 74 ASP A O 1
ATOM 572 N N . LYS A 1 75 ? 23.938 -4.480 -39.765 1.00 85.31 75 LYS A N 1
ATOM 573 C CA . LYS A 1 75 ? 23.383 -3.133 -39.569 1.00 85.31 75 LYS A CA 1
ATOM 574 C C . LYS A 1 75 ? 23.822 -2.512 -38.243 1.00 85.31 75 LYS A C 1
ATOM 576 O O . LYS A 1 75 ? 24.175 -1.333 -38.214 1.00 85.31 75 LYS A O 1
ATOM 581 N N . LEU A 1 76 ? 23.813 -3.283 -37.154 1.00 84.44 76 LEU A N 1
ATOM 582 C CA . LEU A 1 76 ? 24.283 -2.812 -35.849 1.00 84.44 76 LEU A CA 1
ATOM 583 C C . LEU A 1 76 ? 25.778 -2.482 -35.885 1.00 84.44 76 LEU A C 1
ATOM 585 O O . LEU A 1 76 ? 26.165 -1.396 -35.462 1.00 84.44 76 LEU A O 1
ATOM 589 N N . LYS A 1 77 ? 26.608 -3.370 -36.442 1.00 85.25 77 LYS A N 1
ATOM 590 C CA . LYS A 1 77 ? 28.056 -3.150 -36.579 1.00 85.25 77 LYS A CA 1
ATOM 591 C C . LYS A 1 77 ? 28.366 -1.909 -37.410 1.00 85.25 77 LYS A C 1
ATOM 593 O O . LYS A 1 77 ? 29.210 -1.111 -37.010 1.00 85.25 77 LYS A O 1
ATOM 598 N N . ALA A 1 78 ? 27.670 -1.721 -38.532 1.00 85.38 78 ALA A N 1
ATOM 599 C CA . ALA A 1 78 ? 27.836 -0.555 -39.395 1.00 85.38 78 ALA A CA 1
ATOM 600 C C . ALA A 1 78 ? 27.472 0.750 -38.669 1.00 85.38 78 ALA A C 1
ATOM 602 O O . ALA A 1 78 ? 28.222 1.724 -38.740 1.00 85.38 78 ALA A O 1
ATOM 603 N N . ALA A 1 79 ? 26.364 0.755 -37.919 1.00 83.25 79 ALA A N 1
ATOM 604 C CA . ALA A 1 79 ? 25.956 1.907 -37.121 1.00 83.25 79 ALA A CA 1
ATOM 605 C C . ALA A 1 79 ? 26.983 2.236 -36.026 1.00 83.25 79 ALA A C 1
ATOM 607 O O . ALA A 1 79 ? 27.439 3.375 -35.937 1.00 83.25 79 ALA A O 1
ATOM 608 N N . LEU A 1 80 ? 27.433 1.244 -35.252 1.00 83.62 80 LEU A N 1
ATOM 609 C CA . LEU A 1 80 ? 28.436 1.457 -34.201 1.00 83.62 80 LEU A CA 1
ATOM 610 C C . LEU A 1 80 ? 29.787 1.913 -34.752 1.00 83.62 80 LEU A C 1
ATOM 612 O O . LEU A 1 80 ? 30.409 2.804 -34.171 1.00 83.62 80 LEU A O 1
ATOM 616 N N . LEU A 1 81 ? 30.207 1.370 -35.896 1.00 85.06 81 LEU A N 1
ATOM 617 C CA . LEU A 1 81 ? 31.425 1.802 -36.572 1.00 85.06 81 LEU A CA 1
ATOM 618 C C . LEU A 1 81 ? 31.323 3.269 -37.005 1.00 85.06 81 LEU A C 1
ATOM 620 O O . LEU A 1 81 ? 32.272 4.023 -36.802 1.00 85.06 81 LEU A O 1
ATOM 624 N N . SER A 1 82 ? 30.166 3.695 -37.521 1.00 81.94 82 SER A N 1
ATOM 625 C CA . SER A 1 82 ? 29.930 5.096 -37.894 1.00 81.94 82 SER A CA 1
ATOM 626 C C . SER A 1 82 ? 29.859 6.053 -36.695 1.00 81.94 82 SER A C 1
ATOM 628 O O . SER A 1 82 ? 30.232 7.216 -36.817 1.00 81.94 82 SER A O 1
ATOM 630 N N . GLU A 1 83 ? 29.411 5.572 -35.533 1.00 82.81 83 GLU A N 1
ATOM 631 C CA . GLU A 1 83 ? 29.174 6.397 -34.342 1.00 82.81 83 GLU A CA 1
ATOM 632 C C . GLU A 1 83 ? 30.362 6.473 -33.375 1.00 82.81 83 GLU A C 1
ATOM 634 O O . GLU A 1 83 ? 30.569 7.497 -32.724 1.00 82.81 83 GLU A O 1
ATOM 639 N N . MET A 1 84 ? 31.104 5.375 -33.219 1.00 76.06 84 MET A N 1
ATOM 640 C CA . MET A 1 84 ? 32.127 5.210 -32.177 1.00 76.06 84 MET A CA 1
ATOM 641 C C . MET A 1 84 ? 33.479 4.746 -32.729 1.00 76.06 84 MET A C 1
ATOM 643 O O . MET A 1 84 ? 34.422 4.588 -31.955 1.00 76.06 84 MET A O 1
ATOM 647 N N . GLY A 1 85 ? 33.588 4.492 -34.039 1.00 73.81 85 GLY A N 1
ATOM 648 C CA . GLY A 1 85 ? 34.812 3.983 -34.666 1.00 73.81 85 GLY A CA 1
ATOM 649 C C . GLY A 1 85 ? 35.157 2.537 -34.291 1.00 73.81 85 GLY A C 1
ATOM 650 O O . GLY A 1 85 ? 36.232 2.060 -34.640 1.00 73.81 85 GLY A O 1
ATOM 651 N N . ASN A 1 86 ? 34.259 1.834 -33.593 1.00 73.94 86 ASN A N 1
ATOM 652 C CA . ASN A 1 86 ? 34.404 0.429 -33.236 1.00 73.94 86 ASN A CA 1
ATOM 653 C C . ASN A 1 86 ? 33.179 -0.354 -33.721 1.00 73.94 86 ASN A C 1
ATOM 655 O O . ASN A 1 86 ? 32.046 0.068 -33.499 1.00 73.94 86 ASN A O 1
ATOM 659 N N . SER A 1 87 ? 33.415 -1.489 -34.378 1.00 72.31 87 SER A N 1
ATOM 660 C CA . SER A 1 87 ? 32.357 -2.396 -34.843 1.00 72.31 87 SER A CA 1
ATOM 661 C C . SER A 1 87 ? 32.025 -3.495 -33.834 1.00 72.31 87 SER A C 1
ATOM 663 O O . SER A 1 87 ? 31.082 -4.252 -34.060 1.00 72.31 87 SER A O 1
ATOM 665 N N . ASP A 1 88 ? 32.782 -3.603 -32.740 1.00 76.31 88 ASP A N 1
ATOM 666 C CA . ASP A 1 88 ? 32.595 -4.681 -31.780 1.00 76.31 88 ASP A CA 1
ATOM 667 C C . ASP A 1 88 ? 31.350 -4.447 -30.914 1.00 76.31 88 ASP A C 1
ATOM 669 O O . ASP A 1 88 ? 31.211 -3.415 -30.249 1.00 76.31 88 ASP A O 1
ATOM 673 N N . ILE A 1 89 ? 30.428 -5.411 -30.947 1.00 78.06 89 ILE A N 1
ATOM 674 C CA . ILE A 1 89 ? 29.193 -5.383 -30.163 1.00 78.06 89 ILE A CA 1
ATOM 675 C C . ILE A 1 89 ? 29.442 -6.220 -28.901 1.00 78.06 89 ILE A C 1
ATOM 677 O O . ILE A 1 89 ? 29.648 -7.429 -29.023 1.00 78.06 89 ILE A O 1
ATOM 681 N N . PRO A 1 90 ? 29.378 -5.630 -27.692 1.00 81.81 90 PRO A N 1
ATOM 682 C CA . PRO A 1 90 ? 29.553 -6.377 -26.453 1.00 81.81 90 PRO A CA 1
ATOM 683 C C . PRO A 1 90 ? 28.597 -7.581 -26.375 1.00 81.81 90 PRO A C 1
ATOM 685 O O . PRO A 1 90 ? 27.381 -7.387 -26.442 1.00 81.81 90 PRO A O 1
ATOM 688 N N . PRO A 1 91 ? 29.095 -8.819 -26.187 1.00 81.12 91 PRO A N 1
ATOM 689 C CA . PRO A 1 91 ? 28.273 -10.035 -26.244 1.00 81.12 91 PRO A CA 1
ATOM 690 C C . PRO A 1 91 ? 27.237 -10.121 -25.114 1.00 81.12 91 PRO A C 1
ATOM 692 O O . PRO A 1 91 ? 26.309 -10.924 -25.165 1.00 81.12 91 PRO A O 1
ATOM 695 N N . ASN A 1 92 ? 27.389 -9.289 -24.085 1.00 83.94 92 ASN A N 1
ATOM 696 C CA . ASN A 1 92 ? 26.526 -9.217 -22.917 1.00 83.94 92 ASN A CA 1
ATOM 697 C C . ASN A 1 92 ? 25.308 -8.286 -23.083 1.00 83.94 92 ASN A C 1
ATOM 699 O O . ASN A 1 92 ? 24.578 -8.080 -22.109 1.00 83.94 92 ASN A O 1
ATOM 703 N N . ILE A 1 93 ? 25.066 -7.725 -24.274 1.00 87.81 93 ILE A N 1
ATOM 704 C CA . ILE A 1 93 ? 23.858 -6.934 -24.549 1.00 87.81 93 ILE A CA 1
ATOM 705 C C . ILE A 1 93 ? 22.649 -7.848 -24.729 1.00 87.81 93 ILE A C 1
ATOM 707 O O . ILE A 1 93 ? 22.690 -8.838 -25.463 1.00 87.81 93 ILE A O 1
ATOM 711 N N . ARG A 1 94 ? 21.547 -7.472 -24.079 1.00 89.00 94 ARG A N 1
ATOM 712 C CA . ARG A 1 94 ? 20.264 -8.171 -24.140 1.00 89.00 94 ARG A CA 1
ATOM 713 C C . ARG A 1 94 ? 19.125 -7.185 -24.349 1.00 89.00 94 ARG A C 1
ATOM 715 O O . ARG A 1 94 ? 19.112 -6.108 -23.754 1.00 89.00 94 ARG A O 1
ATOM 722 N N . PHE A 1 95 ? 18.143 -7.580 -25.145 1.00 87.62 95 PHE A N 1
ATOM 723 C CA . PHE A 1 95 ? 16.885 -6.861 -25.317 1.00 87.62 95 PHE A CA 1
ATOM 724 C C . PHE A 1 95 ? 15.806 -7.602 -24.535 1.00 87.62 95 PHE A C 1
ATOM 726 O O . PHE A 1 95 ? 15.540 -8.775 -24.800 1.00 87.62 95 PHE A O 1
ATOM 733 N N . ILE A 1 96 ? 15.225 -6.938 -23.537 1.00 85.69 96 ILE A N 1
ATOM 734 C CA . ILE A 1 96 ? 14.226 -7.541 -22.652 1.00 85.69 96 ILE A CA 1
ATOM 735 C C . ILE A 1 96 ? 12.841 -7.138 -23.134 1.00 85.69 96 ILE A C 1
ATOM 737 O O . ILE A 1 96 ? 12.486 -5.956 -23.102 1.00 85.69 96 ILE A O 1
ATOM 741 N N . VAL A 1 97 ? 12.058 -8.126 -23.556 1.00 81.88 97 VAL A N 1
ATOM 742 C CA . VAL A 1 97 ? 10.670 -7.923 -23.966 1.00 81.88 97 VAL A CA 1
ATOM 743 C C . VAL A 1 97 ? 9.824 -7.622 -22.720 1.00 81.88 97 VAL A C 1
ATOM 745 O O . VAL A 1 97 ? 9.882 -8.367 -21.738 1.00 81.88 97 VAL A O 1
ATOM 748 N N . PRO A 1 98 ? 9.050 -6.524 -22.707 1.00 73.19 98 PRO A N 1
ATOM 749 C CA . PRO A 1 98 ? 8.239 -6.164 -21.552 1.00 73.19 98 PRO A CA 1
ATOM 750 C C . PRO A 1 98 ? 7.113 -7.181 -21.330 1.00 73.19 98 PRO A C 1
ATOM 752 O O . PRO A 1 98 ? 6.313 -7.450 -22.222 1.00 73.19 98 PRO A O 1
ATOM 755 N N . LYS A 1 99 ? 6.988 -7.692 -20.098 1.00 68.19 99 LYS A N 1
ATOM 756 C CA . LYS A 1 99 ? 5.855 -8.553 -19.695 1.00 68.19 99 LYS A CA 1
ATOM 757 C C . LYS A 1 99 ? 4.525 -7.793 -19.676 1.00 68.19 99 LYS A C 1
ATOM 759 O O . LYS A 1 99 ? 3.469 -8.353 -19.952 1.00 68.19 99 LYS A O 1
ATOM 764 N N . LEU A 1 100 ? 4.587 -6.498 -19.372 1.00 61.69 100 LEU A N 1
ATOM 765 C CA . LEU A 1 100 ? 3.436 -5.607 -19.268 1.00 61.69 100 LEU A CA 1
ATOM 766 C C . LEU A 1 100 ? 3.063 -5.058 -20.650 1.00 61.69 100 LEU A C 1
ATOM 768 O O . LEU A 1 100 ? 3.657 -4.085 -21.119 1.00 61.69 100 LEU A O 1
ATOM 772 N N . HIS A 1 101 ? 2.055 -5.651 -21.287 1.00 58.56 101 HIS A N 1
ATOM 773 C CA . HIS A 1 101 ? 1.503 -5.137 -22.540 1.00 58.56 101 HIS A CA 1
ATOM 774 C C . HIS A 1 101 ? 0.883 -3.754 -22.303 1.00 58.56 101 HIS A C 1
ATOM 776 O O . HIS A 1 101 ? -0.107 -3.646 -21.584 1.00 58.56 101 HIS A O 1
ATOM 782 N N . ILE A 1 102 ? 1.435 -2.700 -22.927 1.00 59.50 102 ILE A N 1
ATOM 783 C CA . ILE A 1 102 ? 0.967 -1.301 -22.778 1.00 59.50 102 ILE A CA 1
ATOM 784 C C . ILE A 1 102 ? -0.556 -1.175 -22.936 1.00 59.50 102 ILE A C 1
ATOM 786 O O . ILE A 1 102 ? -1.177 -0.366 -22.255 1.00 59.50 102 ILE A O 1
ATOM 790 N N . GLN A 1 103 ? -1.161 -1.986 -23.809 1.00 59.94 103 GLN A N 1
ATOM 791 C CA . GLN A 1 103 ? -2.587 -1.907 -24.129 1.00 59.94 103 GLN A CA 1
ATOM 792 C C . GLN A 1 103 ? -3.513 -2.285 -22.961 1.00 59.94 103 GLN A C 1
ATOM 794 O O . GLN A 1 103 ? -4.644 -1.813 -22.938 1.00 59.94 103 GLN A O 1
ATOM 799 N N . GLU A 1 104 ? -3.037 -3.043 -21.966 1.00 66.88 104 GLU A N 1
ATOM 800 C CA . GLU A 1 104 ? -3.851 -3.489 -20.823 1.00 66.88 104 GLU A CA 1
ATOM 801 C C . GLU A 1 104 ? -3.213 -3.207 -19.455 1.00 66.88 104 GLU A C 1
ATOM 803 O O . GLU A 1 104 ? -3.692 -3.699 -18.434 1.00 66.88 104 GLU A O 1
ATOM 808 N N . GLN A 1 105 ? -2.161 -2.383 -19.390 1.00 72.50 105 GLN A N 1
ATOM 809 C CA . GLN A 1 105 ? -1.466 -2.074 -18.130 1.00 72.50 105 GLN A CA 1
ATOM 810 C C . GLN A 1 105 ? -2.422 -1.605 -17.028 1.00 72.50 105 GLN A C 1
ATOM 812 O O . GLN A 1 105 ? -2.334 -2.073 -15.897 1.00 72.50 105 GLN A O 1
ATOM 817 N N . GLN A 1 106 ? -3.372 -0.728 -17.358 1.00 82.25 106 GLN A N 1
ATOM 818 C CA . GLN A 1 106 ? -4.375 -0.268 -16.401 1.00 82.25 106 GLN A CA 1
ATOM 819 C C . GLN A 1 106 ? -5.234 -1.425 -15.873 1.00 82.25 106 GLN A C 1
ATOM 821 O O . GLN A 1 106 ? -5.404 -1.552 -14.663 1.00 82.25 106 GLN A O 1
ATOM 826 N N . GLY A 1 107 ? -5.749 -2.279 -16.761 1.00 84.38 107 GLY A N 1
ATOM 827 C CA . GLY A 1 107 ? -6.569 -3.430 -16.379 1.00 84.38 107 GLY A CA 1
ATOM 828 C C . GLY A 1 107 ? -5.802 -4.417 -15.499 1.00 84.38 107 GLY A C 1
ATOM 829 O O . GLY A 1 107 ? -6.317 -4.854 -14.474 1.00 84.38 107 GLY A O 1
ATOM 830 N N . GLN A 1 108 ? -4.540 -4.692 -15.835 1.00 83.00 108 GLN A N 1
ATOM 831 C CA . GLN A 1 108 ? -3.677 -5.581 -15.056 1.00 83.00 108 GLN A CA 1
ATOM 832 C C . GLN A 1 108 ? -3.379 -5.027 -13.660 1.00 83.00 108 GLN A C 1
ATOM 834 O O . GLN A 1 108 ? -3.440 -5.768 -12.681 1.00 83.00 108 GLN A O 1
ATOM 839 N N . VAL A 1 109 ? -3.105 -3.723 -13.540 1.00 85.25 109 VAL A N 1
ATOM 840 C CA . VAL A 1 109 ? -2.883 -3.095 -12.229 1.00 85.25 109 VAL A CA 1
ATOM 841 C C . VAL A 1 109 ? -4.171 -3.095 -11.406 1.00 85.25 109 VAL A C 1
ATOM 843 O O . VAL A 1 109 ? -4.125 -3.440 -10.230 1.00 85.25 109 VAL A O 1
ATOM 846 N N . ILE A 1 110 ? -5.324 -2.779 -12.006 1.00 89.06 110 ILE A N 1
ATOM 847 C CA . ILE A 1 110 ? -6.630 -2.859 -11.328 1.00 89.06 110 ILE A CA 1
ATOM 848 C C . ILE A 1 110 ? -6.905 -4.288 -10.839 1.00 89.06 110 ILE A C 1
ATOM 850 O O . ILE A 1 110 ? -7.350 -4.466 -9.706 1.00 89.06 110 ILE A O 1
ATOM 854 N N . GLY A 1 111 ? -6.595 -5.304 -11.650 1.00 88.25 111 GLY A N 1
ATOM 855 C CA . GLY A 1 111 ? -6.703 -6.712 -11.262 1.00 88.25 111 GLY A CA 1
ATOM 856 C C . GLY A 1 111 ? -5.812 -7.052 -10.068 1.00 88.25 111 GLY A C 1
ATOM 857 O O . GLY A 1 111 ? -6.287 -7.618 -9.089 1.00 88.25 111 GLY A O 1
ATOM 858 N N . LYS A 1 112 ? -4.549 -6.612 -10.082 1.00 88.06 112 LYS A N 1
ATOM 859 C CA . LYS A 1 112 ? -3.625 -6.799 -8.950 1.00 88.06 112 LYS A CA 1
ATOM 860 C C . LYS A 1 112 ? -4.066 -6.066 -7.687 1.00 88.06 112 LYS A C 1
ATOM 862 O O . LYS A 1 112 ? -3.870 -6.582 -6.592 1.00 88.06 112 LYS A O 1
ATOM 867 N N . VAL A 1 113 ? -4.683 -4.892 -7.824 1.00 88.25 113 VAL A N 1
ATOM 868 C CA . VAL A 1 113 ? -5.312 -4.192 -6.696 1.00 88.25 113 VAL A CA 1
ATOM 869 C C . VAL A 1 113 ? -6.456 -5.031 -6.133 1.00 88.25 113 VAL A C 1
ATOM 871 O O . VAL A 1 113 ? -6.503 -5.220 -4.926 1.00 88.25 113 VAL A O 1
ATOM 874 N N . ALA A 1 114 ? -7.340 -5.572 -6.974 1.00 88.12 114 ALA A N 1
ATOM 875 C CA . ALA A 1 114 ? -8.439 -6.421 -6.512 1.00 88.12 114 ALA A CA 1
ATOM 876 C C . ALA A 1 114 ? -7.936 -7.681 -5.783 1.00 88.12 114 ALA A C 1
ATOM 878 O O . ALA A 1 114 ? -8.405 -7.967 -4.687 1.00 88.12 114 ALA A O 1
ATOM 879 N N . GLU A 1 115 ? -6.936 -8.375 -6.338 1.00 89.12 115 GLU A N 1
ATOM 880 C CA . GLU A 1 115 ? -6.289 -9.526 -5.685 1.00 89.12 115 GLU A CA 1
ATOM 881 C C . GLU A 1 115 ? -5.699 -9.155 -4.315 1.00 89.12 115 GLU A C 1
ATOM 883 O O . GLU A 1 115 ? -5.844 -9.901 -3.349 1.00 89.12 115 GLU A O 1
ATOM 888 N N . LEU A 1 116 ? -5.047 -7.991 -4.216 1.00 87.19 116 LEU A N 1
ATOM 889 C CA . LEU A 1 116 ? -4.493 -7.503 -2.955 1.00 87.19 116 LEU A CA 1
ATOM 890 C C . LEU A 1 116 ? -5.591 -7.214 -1.926 1.00 87.19 116 LEU A C 1
ATOM 892 O O . LEU A 1 116 ? -5.415 -7.530 -0.752 1.00 87.19 116 LEU A O 1
ATOM 896 N N . VAL A 1 117 ? -6.704 -6.605 -2.343 1.00 85.75 117 VAL A N 1
ATOM 897 C CA . VAL A 1 117 ? -7.817 -6.321 -1.431 1.00 85.75 117 VAL A CA 1
ATOM 898 C C . VAL A 1 117 ? -8.473 -7.608 -0.951 1.00 85.75 117 VAL A C 1
ATOM 900 O O . VAL A 1 117 ? -8.702 -7.721 0.245 1.00 85.75 117 VAL A O 1
ATOM 903 N N . GLU A 1 118 ? -8.679 -8.598 -1.820 1.00 83.75 118 GLU A N 1
ATOM 904 C CA . GLU A 1 118 ? -9.209 -9.906 -1.411 1.00 83.75 118 GLU A CA 1
ATOM 905 C C . GLU A 1 118 ? -8.277 -10.611 -0.414 1.00 83.75 118 GLU A C 1
ATOM 907 O O . GLU A 1 118 ? -8.729 -11.199 0.563 1.00 83.75 118 GLU A O 1
ATOM 912 N N . TYR A 1 119 ? -6.959 -10.508 -0.612 1.00 83.31 119 TYR A N 1
ATOM 913 C CA . TYR A 1 119 ? -5.977 -11.059 0.322 1.00 83.31 119 TYR A CA 1
ATOM 914 C C . TYR A 1 119 ? -5.991 -10.357 1.690 1.00 83.31 119 TYR A C 1
ATOM 916 O O . TYR A 1 119 ? -5.868 -11.012 2.723 1.00 83.31 119 TYR A O 1
ATOM 924 N N . LEU A 1 120 ? -6.103 -9.025 1.710 1.00 79.38 120 LEU A N 1
ATOM 925 C CA . LEU A 1 120 ? -6.080 -8.235 2.948 1.00 79.38 120 LEU A CA 1
ATOM 926 C C . LEU A 1 120 ? -7.426 -8.229 3.683 1.00 79.38 120 LEU A C 1
ATOM 928 O O . LEU A 1 120 ? -7.448 -8.143 4.909 1.00 79.38 120 LEU A O 1
ATOM 932 N N . PHE A 1 121 ? -8.524 -8.288 2.936 1.00 77.75 121 PHE A N 1
ATOM 933 C CA . PHE A 1 121 ? -9.898 -8.178 3.412 1.00 77.75 121 PHE A CA 1
ATOM 934 C C . PHE A 1 121 ? -10.772 -9.217 2.682 1.00 77.75 121 PHE A C 1
ATOM 936 O O . PHE A 1 121 ? -11.515 -8.858 1.760 1.00 77.75 121 PHE A O 1
ATOM 943 N N . PRO A 1 122 ? -10.689 -10.504 3.066 1.00 73.88 122 PRO A N 1
ATOM 944 C CA . PRO A 1 122 ? -11.450 -11.567 2.415 1.00 73.88 122 PRO A CA 1
ATOM 945 C C . PRO A 1 122 ? -12.957 -11.305 2.445 1.00 73.88 122 PRO A C 1
ATOM 947 O O . PRO A 1 122 ? -13.483 -10.804 3.443 1.00 73.88 122 PRO A O 1
ATOM 950 N N . ASN A 1 123 ? -13.662 -11.676 1.374 1.00 70.88 123 ASN A N 1
ATOM 951 C CA . ASN A 1 123 ? -15.109 -11.469 1.208 1.00 70.88 123 ASN A CA 1
ATOM 952 C C . ASN A 1 123 ? -15.562 -9.995 1.233 1.00 70.88 123 ASN A C 1
ATOM 954 O O . ASN A 1 123 ? -16.751 -9.724 1.401 1.00 70.88 123 ASN A O 1
ATOM 958 N N . SER A 1 124 ? -14.654 -9.027 1.087 1.00 75.69 124 SER A N 1
ATOM 959 C CA . SER A 1 124 ? -15.018 -7.609 1.027 1.00 75.69 124 SER A CA 1
ATOM 960 C C . SER A 1 124 ? -15.481 -7.194 -0.372 1.00 75.69 124 SER A C 1
ATOM 962 O O . SER A 1 124 ? -15.069 -7.746 -1.391 1.00 75.69 124 SER A O 1
ATOM 964 N N . HIS A 1 125 ? -16.342 -6.178 -0.450 1.00 78.25 125 HIS A N 1
ATOM 965 C CA . HIS A 1 125 ? -16.676 -5.560 -1.731 1.00 78.25 125 HIS A CA 1
ATOM 966 C C . HIS A 1 125 ? -15.719 -4.393 -1.987 1.00 78.25 125 HIS A C 1
ATOM 968 O O . HIS A 1 125 ? -15.690 -3.414 -1.242 1.00 78.25 125 HIS A O 1
ATOM 974 N N . CYS A 1 126 ? -14.937 -4.488 -3.058 1.00 82.88 126 CYS A N 1
ATOM 975 C CA . CYS A 1 126 ? -13.884 -3.534 -3.383 1.00 82.88 126 CYS A CA 1
ATOM 976 C C . CYS A 1 126 ? -14.156 -2.811 -4.704 1.00 82.88 126 CYS A C 1
ATOM 978 O O . CYS A 1 126 ? -14.342 -3.444 -5.744 1.00 82.88 126 CYS A O 1
ATOM 980 N N . ASN A 1 127 ? -14.067 -1.478 -4.707 1.00 84.88 127 ASN A N 1
ATOM 981 C CA . ASN A 1 127 ? -14.005 -0.700 -5.942 1.00 84.88 127 ASN A CA 1
ATOM 982 C C . ASN A 1 127 ? -12.543 -0.501 -6.379 1.00 84.88 127 ASN A C 1
ATOM 984 O O . ASN A 1 127 ? -11.953 0.570 -6.208 1.00 84.88 127 ASN A O 1
ATOM 988 N N . SER A 1 128 ? -11.956 -1.549 -6.962 1.00 86.44 128 SER A N 1
ATOM 989 C CA . SER A 1 128 ? -10.548 -1.573 -7.393 1.00 86.44 128 SER A CA 1
ATOM 990 C C . SER A 1 128 ? -10.216 -0.506 -8.445 1.00 86.44 128 SER A C 1
ATOM 992 O O . SER A 1 128 ? -9.099 0.011 -8.474 1.00 86.44 128 SER A O 1
ATOM 994 N N . VAL A 1 129 ? -11.197 -0.110 -9.264 1.00 87.06 129 VAL A N 1
ATOM 995 C CA . VAL A 1 129 ? -11.058 0.962 -10.261 1.00 87.06 129 VAL A CA 1
ATOM 996 C C . VAL A 1 129 ? -10.816 2.312 -9.587 1.00 87.06 129 VAL A C 1
ATOM 998 O O . VAL A 1 129 ? -9.918 3.048 -9.995 1.00 87.06 129 VAL A O 1
ATOM 1001 N N . ASN A 1 130 ? -11.592 2.645 -8.554 1.00 84.88 130 ASN A N 1
ATOM 1002 C CA . ASN A 1 130 ? -11.432 3.909 -7.836 1.00 84.88 130 ASN A CA 1
ATOM 1003 C C . ASN A 1 130 ? -10.156 3.932 -6.993 1.00 84.88 130 ASN A C 1
ATOM 1005 O O . ASN A 1 130 ? -9.482 4.958 -6.975 1.00 84.88 130 ASN A O 1
ATOM 1009 N N . ILE A 1 131 ? -9.766 2.807 -6.382 1.00 87.06 131 ILE A N 1
ATOM 1010 C CA . ILE A 1 131 ? -8.463 2.694 -5.706 1.00 87.06 131 ILE A CA 1
ATOM 1011 C C . ILE A 1 131 ? -7.337 3.010 -6.692 1.00 87.06 131 ILE A C 1
ATOM 1013 O O . ILE A 1 131 ? -6.506 3.873 -6.420 1.00 87.06 131 ILE A O 1
ATOM 1017 N N . TYR A 1 132 ? -7.336 2.360 -7.860 1.00 90.06 132 TYR A N 1
ATOM 1018 C CA . TYR A 1 132 ? -6.339 2.616 -8.895 1.00 90.06 132 TYR A CA 1
ATOM 1019 C C . TYR A 1 132 ? -6.311 4.088 -9.324 1.00 90.06 132 TYR A C 1
ATOM 1021 O O . TYR A 1 132 ? -5.233 4.676 -9.363 1.00 90.06 132 TYR A O 1
ATOM 1029 N N . ARG A 1 133 ? -7.475 4.691 -9.608 1.00 88.38 133 ARG A N 1
ATOM 1030 C CA . ARG A 1 133 ? -7.583 6.103 -10.019 1.00 88.38 133 ARG A CA 1
ATOM 1031 C C . ARG A 1 133 ? -7.005 7.048 -8.968 1.00 88.38 133 ARG A C 1
ATOM 1033 O O . ARG A 1 133 ? -6.143 7.856 -9.285 1.00 88.38 133 ARG A O 1
ATOM 1040 N N . THR A 1 134 ? -7.393 6.887 -7.706 1.00 88.31 134 THR A N 1
ATOM 1041 C CA . THR A 1 134 ? -6.890 7.733 -6.617 1.00 88.31 134 THR A CA 1
ATOM 1042 C C . THR A 1 134 ? -5.375 7.591 -6.440 1.00 88.31 134 THR A C 1
ATOM 1044 O O . THR A 1 134 ? -4.679 8.588 -6.250 1.00 88.31 134 THR A O 1
ATOM 1047 N N . LEU A 1 135 ? -4.842 6.367 -6.536 1.00 89.94 135 LEU A N 1
ATOM 1048 C CA . LEU A 1 135 ? -3.404 6.120 -6.409 1.00 89.94 135 LEU A CA 1
ATOM 1049 C C . LEU A 1 135 ? -2.610 6.671 -7.597 1.00 89.94 135 LEU A C 1
ATOM 1051 O O . LEU A 1 135 ? -1.567 7.290 -7.385 1.00 89.94 135 LEU A O 1
ATOM 1055 N N . ILE A 1 136 ? -3.077 6.469 -8.834 1.00 88.69 136 ILE A N 1
ATOM 1056 C CA . ILE A 1 136 ? -2.369 6.965 -10.020 1.00 88.69 136 ILE A CA 1
ATOM 1057 C C . ILE A 1 136 ? -2.414 8.493 -10.088 1.00 88.69 136 ILE A C 1
ATOM 1059 O O . ILE A 1 136 ? -1.388 9.103 -10.377 1.00 88.69 136 ILE A O 1
ATOM 1063 N N . ASP A 1 137 ? -3.536 9.120 -9.728 1.00 87.88 137 ASP A N 1
ATOM 1064 C CA . ASP A 1 137 ? -3.659 10.578 -9.675 1.00 87.88 137 ASP A CA 1
ATOM 1065 C C . ASP A 1 137 ? -2.734 11.176 -8.603 1.00 87.88 137 ASP A C 1
ATOM 1067 O O . ASP A 1 137 ? -2.059 12.177 -8.852 1.00 87.88 137 ASP A O 1
ATOM 1071 N N . GLU A 1 138 ? -2.626 10.543 -7.427 1.00 86.25 138 GLU A N 1
ATOM 1072 C CA . GLU A 1 138 ? -1.645 10.927 -6.402 1.00 86.25 138 GLU A CA 1
ATOM 1073 C C . GLU A 1 138 ? -0.207 10.789 -6.912 1.00 86.25 138 GLU A C 1
ATOM 1075 O O . GLU A 1 138 ? 0.589 11.713 -6.728 1.00 86.25 138 GLU A O 1
ATOM 1080 N N . LEU A 1 139 ? 0.137 9.672 -7.561 1.00 88.19 139 LEU A N 1
ATOM 1081 C CA . LEU A 1 139 ? 1.475 9.449 -8.115 1.00 88.19 139 LEU A CA 1
ATOM 1082 C C . LEU A 1 139 ? 1.818 10.468 -9.200 1.00 88.19 139 LEU A C 1
ATOM 1084 O O . LEU A 1 139 ? 2.916 11.020 -9.181 1.00 88.19 139 LEU A O 1
ATOM 1088 N N . LEU A 1 140 ? 0.888 10.759 -10.109 1.00 86.31 140 LEU A N 1
ATOM 1089 C CA . LEU A 1 140 ? 1.069 11.761 -11.158 1.00 86.31 140 LEU A CA 1
ATOM 1090 C C . LEU A 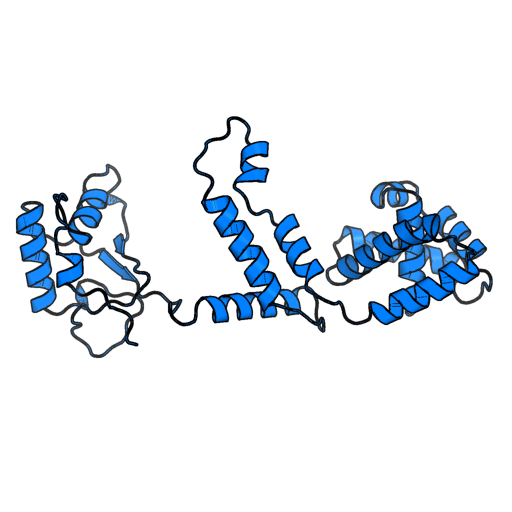1 140 ? 1.244 13.154 -10.554 1.00 86.31 140 LEU A C 1
ATOM 1092 O O . LEU A 1 140 ? 2.221 13.837 -10.859 1.00 86.31 140 LEU A O 1
ATOM 1096 N N . ARG A 1 141 ? 0.365 13.549 -9.625 1.00 87.00 141 ARG A N 1
ATOM 1097 C CA . ARG A 1 141 ? 0.447 14.840 -8.926 1.00 87.00 141 ARG A CA 1
ATOM 1098 C C . ARG A 1 141 ? 1.793 15.023 -8.225 1.00 87.00 141 ARG A C 1
ATOM 1100 O O . ARG A 1 141 ? 2.380 16.098 -8.303 1.00 87.00 141 ARG A O 1
ATOM 1107 N N . LYS A 1 142 ? 2.283 13.982 -7.547 1.00 86.50 142 LYS A N 1
ATOM 1108 C CA . LYS A 1 142 ? 3.572 13.990 -6.835 1.00 86.50 142 LYS A CA 1
ATOM 1109 C C . LYS A 1 142 ? 4.764 13.930 -7.793 1.00 86.50 142 LYS A C 1
ATOM 1111 O O . LYS A 1 142 ? 5.772 14.586 -7.546 1.00 86.50 142 LYS A O 1
ATOM 1116 N N . GLY A 1 143 ? 4.636 13.207 -8.904 1.00 82.00 143 GLY A N 1
ATOM 1117 C CA . GLY A 1 143 ? 5.642 13.113 -9.962 1.00 82.00 143 GLY A CA 1
ATOM 1118 C C . GLY A 1 143 ? 5.865 14.424 -10.721 1.00 82.00 143 GLY A C 1
ATOM 1119 O O . GLY A 1 143 ? 6.964 14.660 -11.214 1.00 82.00 143 GLY A O 1
ATOM 1120 N N . CYS A 1 144 ? 4.867 15.313 -10.763 1.00 83.06 144 CYS A N 1
ATOM 1121 C CA . CYS A 1 144 ? 5.003 16.659 -11.328 1.00 83.06 144 CYS A CA 1
ATOM 1122 C C . CYS A 1 144 ? 5.801 17.634 -10.442 1.00 83.06 144 CYS A C 1
ATOM 1124 O O . CYS A 1 144 ? 6.103 18.743 -10.883 1.00 83.06 144 CYS A O 1
ATOM 1126 N N . VAL A 1 145 ? 6.143 17.268 -9.201 1.00 83.50 145 VAL A N 1
ATOM 1127 C CA . VAL A 1 145 ? 6.888 18.149 -8.292 1.00 83.50 145 VAL A CA 1
ATOM 1128 C C . VAL A 1 145 ? 8.366 18.170 -8.684 1.00 83.50 145 VAL A C 1
ATOM 1130 O O . VAL A 1 145 ? 9.126 17.251 -8.381 1.00 83.50 145 VAL A O 1
ATOM 1133 N N . THR A 1 146 ? 8.799 19.253 -9.325 1.00 83.19 146 THR A N 1
ATOM 1134 C CA . THR A 1 146 ? 10.189 19.431 -9.781 1.00 83.19 146 THR A CA 1
ATOM 1135 C C . THR A 1 146 ? 11.116 20.037 -8.727 1.00 83.19 146 THR A C 1
ATOM 1137 O O . THR A 1 146 ? 12.325 20.016 -8.915 1.00 83.19 146 THR A O 1
ATOM 1140 N N . TYR A 1 147 ? 10.577 20.578 -7.632 1.00 83.94 147 TYR A N 1
ATOM 1141 C CA . TYR A 1 147 ? 11.359 21.267 -6.602 1.00 83.94 147 TYR A CA 1
ATOM 1142 C C . TYR A 1 147 ? 12.077 20.300 -5.657 1.00 83.94 147 TYR A C 1
ATOM 1144 O O . TYR A 1 147 ? 11.570 19.215 -5.349 1.00 83.94 147 TYR A O 1
ATOM 1152 N N . ASP A 1 148 ? 13.234 20.724 -5.162 1.00 83.88 148 ASP A N 1
ATOM 1153 C CA . ASP A 1 148 ? 13.983 2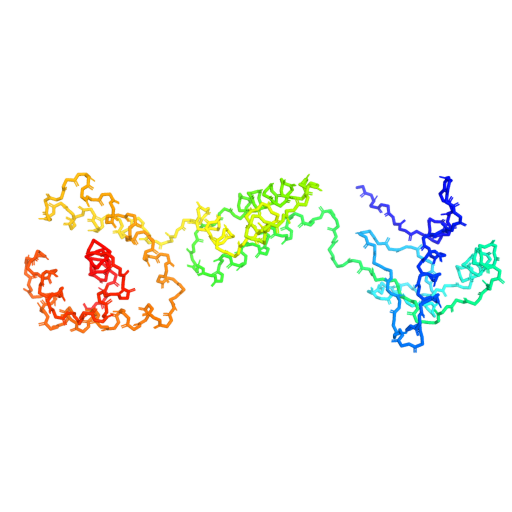0.017 -4.129 1.00 83.88 148 ASP A CA 1
ATOM 1154 C C . ASP A 1 148 ? 13.609 20.529 -2.736 1.00 83.88 148 ASP A C 1
ATOM 1156 O O . ASP A 1 148 ? 13.251 21.693 -2.555 1.00 83.88 148 ASP A O 1
ATOM 1160 N N . TYR A 1 149 ? 13.682 19.638 -1.749 1.00 85.69 149 TYR A N 1
ATOM 1161 C CA . TYR A 1 149 ? 13.338 19.925 -0.359 1.00 85.69 149 TYR A CA 1
ATOM 1162 C C . TYR A 1 149 ? 14.589 19.810 0.503 1.00 85.69 149 TYR A C 1
ATOM 1164 O O . TYR A 1 149 ? 15.352 18.853 0.378 1.00 85.69 149 TYR A O 1
ATOM 1172 N N . THR A 1 150 ? 14.791 20.774 1.397 1.00 87.44 150 THR A N 1
ATOM 1173 C CA . THR A 1 150 ? 15.920 20.774 2.338 1.00 87.44 150 THR A CA 1
ATOM 1174 C C . THR A 1 150 ? 15.696 19.816 3.504 1.00 87.44 150 THR A C 1
ATOM 1176 O O . THR A 1 150 ? 16.657 19.252 4.023 1.00 87.44 150 THR A O 1
ATOM 1179 N N . LYS A 1 151 ? 14.436 19.602 3.907 1.00 91.12 151 LYS A N 1
ATOM 1180 C CA . LYS A 1 151 ? 14.063 18.643 4.951 1.00 91.12 151 LYS A CA 1
ATOM 1181 C C . LYS A 1 151 ? 13.543 17.344 4.353 1.00 91.12 151 LYS A C 1
ATOM 1183 O O . LYS A 1 151 ? 12.692 17.347 3.463 1.00 91.12 151 LYS A O 1
ATOM 1188 N N . TRP A 1 152 ? 14.003 16.235 4.922 1.00 84.19 152 TRP A N 1
ATOM 1189 C CA . TRP A 1 152 ? 13.590 14.892 4.525 1.00 84.19 152 TRP A CA 1
ATOM 1190 C C . TRP A 1 152 ? 12.086 14.650 4.712 1.00 84.19 152 TRP A C 1
ATOM 1192 O O . TRP A 1 152 ? 11.431 14.139 3.808 1.00 84.19 152 TRP A O 1
ATOM 1202 N N . ASP A 1 153 ? 11.507 15.083 5.833 1.00 86.81 153 ASP A N 1
ATOM 1203 C CA . ASP A 1 153 ? 10.082 14.855 6.113 1.00 86.81 153 ASP A CA 1
ATOM 1204 C C . ASP A 1 153 ? 9.170 15.605 5.132 1.00 86.81 153 ASP A C 1
ATOM 1206 O O . ASP A 1 153 ? 8.160 15.075 4.668 1.00 86.81 153 ASP A O 1
ATOM 1210 N N . GLU A 1 154 ? 9.562 16.819 4.738 1.00 84.75 154 GLU A N 1
ATOM 1211 C CA . GLU A 1 154 ? 8.850 17.601 3.722 1.00 84.75 154 GLU A CA 1
ATOM 1212 C C . GLU A 1 154 ? 8.940 16.933 2.344 1.00 84.75 154 GLU A C 1
ATOM 1214 O O . GLU A 1 154 ? 7.958 16.923 1.596 1.00 84.75 154 GLU A O 1
ATOM 1219 N N . LEU A 1 155 ? 10.081 16.311 2.025 1.00 85.19 155 LEU A N 1
ATOM 1220 C CA . LEU A 1 155 ? 10.232 15.500 0.820 1.00 85.19 155 LEU A CA 1
ATOM 1221 C C . LEU A 1 155 ? 9.307 14.282 0.852 1.00 85.19 155 LEU A C 1
ATOM 1223 O O . LEU A 1 155 ? 8.621 14.023 -0.135 1.00 85.19 155 LEU A O 1
ATOM 1227 N N . LEU A 1 156 ? 9.249 13.550 1.966 1.00 84.06 156 LEU A N 1
ATOM 1228 C CA . LEU A 1 156 ? 8.382 12.376 2.099 1.00 84.06 156 LEU A CA 1
ATOM 1229 C C . LEU A 1 156 ? 6.907 12.749 1.924 1.00 84.06 156 LEU A C 1
ATOM 1231 O O . LEU A 1 156 ? 6.199 12.136 1.125 1.00 84.06 156 LEU A O 1
ATOM 1235 N N . ILE A 1 157 ? 6.450 13.805 2.597 1.00 82.56 157 ILE A N 1
ATOM 1236 C CA . ILE A 1 157 ? 5.057 14.265 2.515 1.00 82.56 157 ILE A CA 1
ATOM 1237 C C . ILE A 1 157 ? 4.686 14.662 1.083 1.00 82.56 157 ILE A C 1
ATOM 1239 O O . ILE A 1 157 ? 3.589 14.341 0.610 1.00 82.56 157 ILE A O 1
ATOM 1243 N N . ASN A 1 158 ? 5.591 15.337 0.370 1.00 82.81 158 ASN A N 1
ATOM 1244 C CA . ASN A 1 158 ? 5.279 15.926 -0.928 1.00 82.81 158 ASN A CA 1
ATOM 1245 C C . ASN A 1 158 ? 5.598 15.013 -2.116 1.00 82.81 158 ASN A C 1
ATOM 1247 O O . ASN A 1 158 ? 4.764 14.916 -3.011 1.00 82.81 158 ASN A O 1
ATOM 1251 N N . LYS A 1 159 ? 6.709 14.272 -2.108 1.00 84.56 159 LYS A N 1
ATOM 1252 C CA . LYS A 1 159 ? 7.156 13.419 -3.227 1.00 84.56 159 LYS A CA 1
ATOM 1253 C C . LYS A 1 159 ? 6.920 11.921 -3.032 1.00 84.56 159 LYS A C 1
ATOM 1255 O O . LYS A 1 159 ? 6.906 11.203 -4.026 1.00 84.56 159 LYS A O 1
ATOM 1260 N N . ALA A 1 160 ? 6.698 11.431 -1.810 1.00 83.56 160 ALA A N 1
ATOM 1261 C CA . ALA A 1 160 ? 6.474 10.002 -1.584 1.00 83.56 160 ALA A CA 1
ATOM 1262 C C . ALA A 1 160 ? 4.983 9.649 -1.485 1.00 83.56 160 ALA A C 1
ATOM 1264 O O . ALA A 1 160 ? 4.155 10.446 -1.033 1.00 83.56 160 ALA A O 1
ATOM 1265 N N . LEU A 1 161 ? 4.654 8.429 -1.904 1.00 85.25 161 LEU A N 1
ATOM 1266 C CA . LEU A 1 161 ? 3.403 7.755 -1.582 1.00 85.25 161 LEU A CA 1
ATOM 1267 C C . LEU A 1 161 ? 3.712 6.747 -0.469 1.00 85.25 161 LEU A C 1
ATOM 1269 O O . LEU A 1 161 ? 4.452 5.791 -0.691 1.00 85.25 161 LEU A O 1
ATOM 1273 N N . THR A 1 162 ? 3.210 6.995 0.738 1.00 84.75 162 THR A N 1
ATOM 1274 C CA . THR A 1 162 ? 3.492 6.153 1.909 1.00 84.75 162 THR A CA 1
ATOM 1275 C C . THR A 1 162 ? 2.529 4.972 1.995 1.00 84.75 162 THR A C 1
ATOM 1277 O O . THR A 1 162 ? 1.386 5.053 1.538 1.00 84.75 162 THR A O 1
ATOM 1280 N N . SER A 1 163 ? 2.971 3.879 2.624 1.00 81.44 163 SER A N 1
ATOM 1281 C CA . SER A 1 163 ? 2.154 2.680 2.862 1.00 81.44 163 SER A CA 1
ATOM 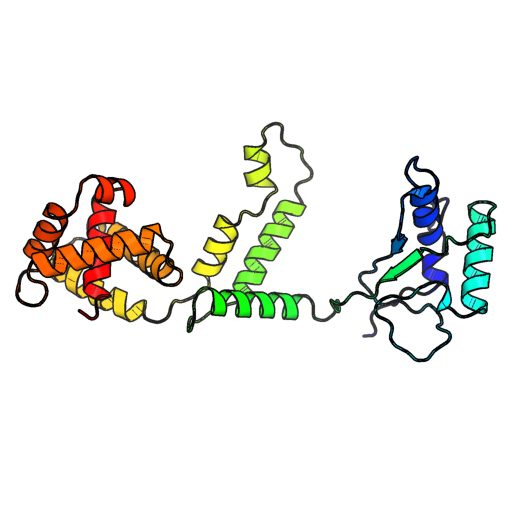1282 C C . SER A 1 163 ? 0.853 3.002 3.599 1.00 81.44 163 SER A C 1
ATOM 1284 O O . SER A 1 163 ? -0.208 2.544 3.187 1.00 81.44 163 SER A O 1
ATOM 1286 N N . GLU A 1 164 ? 0.909 3.857 4.621 1.00 79.56 164 GLU A N 1
ATOM 1287 C CA . GLU A 1 164 ? -0.268 4.328 5.365 1.00 79.56 164 GLU A CA 1
ATOM 1288 C C . GLU A 1 164 ? -1.323 4.948 4.445 1.00 79.56 164 GLU A C 1
ATOM 1290 O O . GLU A 1 164 ? -2.518 4.679 4.572 1.00 79.56 164 GLU A O 1
ATOM 1295 N N . LYS A 1 165 ? -0.888 5.758 3.476 1.00 82.44 165 LYS A N 1
ATOM 1296 C CA . LYS A 1 165 ? -1.794 6.445 2.557 1.00 82.44 165 LYS A CA 1
ATOM 1297 C C . LYS A 1 165 ? -2.393 5.495 1.524 1.00 82.44 165 LYS A C 1
ATOM 1299 O O . LYS A 1 165 ? -3.569 5.632 1.182 1.00 82.44 165 LYS A O 1
ATOM 1304 N N . VAL A 1 166 ? -1.616 4.507 1.077 1.00 85.56 166 VAL A N 1
ATOM 1305 C CA . VAL A 1 166 ? -2.107 3.421 0.217 1.00 85.56 166 VAL A CA 1
ATOM 1306 C C . VAL A 1 166 ? -3.175 2.611 0.945 1.00 85.56 166 VAL A C 1
ATOM 1308 O O . VAL A 1 166 ? -4.278 2.462 0.424 1.00 85.56 166 VAL A O 1
ATOM 1311 N N . ILE A 1 167 ? -2.891 2.165 2.171 1.00 81.81 167 ILE A N 1
ATOM 1312 C CA . ILE A 1 167 ? -3.828 1.394 2.999 1.00 81.81 167 ILE A CA 1
ATOM 1313 C C . ILE A 1 167 ? -5.114 2.189 3.231 1.00 81.81 167 ILE A C 1
ATOM 1315 O O . ILE A 1 167 ? -6.202 1.675 2.986 1.00 81.81 167 ILE A O 1
ATOM 1319 N N . LYS A 1 168 ? -5.008 3.469 3.602 1.00 81.44 168 LYS A N 1
ATOM 1320 C CA . LYS A 1 168 ? -6.174 4.339 3.799 1.00 81.44 168 LYS A CA 1
ATOM 1321 C C . LYS A 1 168 ? -7.021 4.489 2.532 1.00 81.44 168 LYS A C 1
ATOM 1323 O O . LYS A 1 168 ? -8.249 4.497 2.605 1.00 81.44 168 LYS A O 1
ATOM 1328 N N . THR A 1 169 ? -6.381 4.603 1.370 1.00 83.38 169 THR A N 1
ATOM 1329 C CA . THR A 1 169 ? -7.078 4.695 0.077 1.00 83.38 169 THR A CA 1
ATOM 1330 C C . THR A 1 169 ? -7.821 3.399 -0.238 1.00 83.38 169 THR A C 1
ATOM 1332 O O . THR A 1 169 ? -8.977 3.447 -0.655 1.00 83.38 169 THR A O 1
ATOM 1335 N N . ILE A 1 170 ? -7.192 2.248 0.017 1.00 84.00 170 ILE A N 1
ATOM 1336 C CA . ILE A 1 170 ? -7.824 0.933 -0.133 1.00 84.00 170 ILE A CA 1
ATOM 1337 C C . ILE A 1 170 ? -9.048 0.832 0.780 1.00 84.00 170 ILE A C 1
ATOM 1339 O O . ILE A 1 170 ? -10.144 0.557 0.299 1.00 84.00 170 ILE A O 1
ATOM 1343 N N . GLN A 1 171 ? -8.887 1.135 2.069 1.00 76.94 171 GLN A N 1
ATOM 1344 C CA . GLN A 1 171 ? -9.963 1.086 3.064 1.00 76.94 171 GLN A CA 1
ATOM 1345 C C . GLN A 1 171 ? -11.146 1.987 2.692 1.00 76.94 171 GLN A C 1
ATOM 1347 O O . GLN A 1 171 ? -12.292 1.580 2.812 1.00 76.94 171 GLN A O 1
ATOM 1352 N N . THR A 1 172 ? -10.884 3.193 2.180 1.00 79.69 172 THR A N 1
ATOM 1353 C CA . THR A 1 172 ? -11.941 4.150 1.801 1.00 79.69 172 THR A CA 1
ATOM 1354 C C . THR A 1 172 ? -12.825 3.630 0.660 1.00 79.69 172 THR A C 1
ATOM 1356 O O . THR A 1 172 ? -13.987 4.012 0.543 1.00 79.69 172 THR A O 1
ATOM 1359 N N . HIS A 1 173 ? -12.282 2.768 -0.198 1.00 79.19 173 HIS A N 1
ATOM 1360 C CA . HIS A 1 173 ? -12.974 2.223 -1.368 1.00 79.19 173 HIS A CA 1
ATOM 1361 C C . HIS A 1 173 ? -13.304 0.731 -1.237 1.00 79.19 173 HIS A C 1
ATOM 1363 O O . HIS A 1 173 ? -13.696 0.101 -2.223 1.00 79.19 173 HIS A O 1
ATOM 1369 N N . THR A 1 174 ? -13.163 0.184 -0.032 1.00 78.56 174 THR A N 1
ATOM 1370 C CA . THR A 1 174 ? -13.500 -1.199 0.293 1.00 78.56 174 THR A CA 1
ATOM 1371 C C . THR A 1 174 ? -14.614 -1.178 1.326 1.00 78.56 174 THR A C 1
ATOM 1373 O O . THR A 1 174 ? -14.417 -0.724 2.450 1.00 78.56 174 THR A O 1
ATOM 1376 N N . SER A 1 175 ? -15.802 -1.648 0.956 1.00 69.50 175 SER A N 1
ATOM 1377 C CA . SER A 1 175 ? -16.861 -1.901 1.927 1.00 69.50 175 SER A CA 1
ATOM 1378 C C . SER A 1 175 ? -16.662 -3.290 2.506 1.00 69.50 175 SER A C 1
ATOM 1380 O O . SER A 1 175 ? -16.705 -4.305 1.804 1.00 69.50 175 SER A O 1
ATOM 1382 N N . VAL A 1 176 ? -16.421 -3.302 3.806 1.00 65.56 176 VAL A N 1
ATOM 1383 C CA . VAL A 1 176 ? -16.147 -4.504 4.570 1.00 65.56 176 VAL A CA 1
ATOM 1384 C C . VAL A 1 176 ? -17.444 -5.282 4.815 1.00 65.56 176 VAL A C 1
ATOM 1386 O O . VAL A 1 176 ? -18.433 -4.716 5.285 1.00 65.56 176 VAL A O 1
ATOM 1389 N N . HIS A 1 177 ? -17.450 -6.575 4.487 1.00 62.12 177 HIS A N 1
ATOM 1390 C CA . HIS A 1 177 ? -18.591 -7.454 4.739 1.00 62.12 177 HIS A CA 1
ATOM 1391 C C . HIS A 1 177 ? -18.869 -7.568 6.244 1.00 62.12 177 HIS A C 1
ATOM 1393 O O . HIS A 1 177 ? -17.943 -7.717 7.034 1.00 62.12 177 HIS A O 1
ATOM 1399 N N . GLY A 1 178 ? -20.142 -7.480 6.642 1.00 62.81 178 GLY A N 1
ATOM 1400 C CA . GLY A 1 178 ? -20.557 -7.515 8.050 1.00 62.81 178 GLY A CA 1
ATOM 1401 C C . GLY A 1 178 ? -20.532 -6.162 8.773 1.00 62.81 178 GLY A C 1
ATOM 1402 O O . GLY A 1 178 ? -21.142 -6.045 9.835 1.00 62.81 178 GLY A O 1
ATOM 1403 N N . ASN A 1 179 ? -19.943 -5.113 8.183 1.00 72.81 179 ASN A N 1
ATOM 1404 C CA . ASN A 1 179 ? -19.889 -3.787 8.811 1.00 72.81 179 ASN A CA 1
ATOM 1405 C C . ASN A 1 179 ? -21.290 -3.212 9.090 1.00 72.81 179 ASN A C 1
ATOM 1407 O O . ASN A 1 179 ? -21.529 -2.648 10.150 1.00 72.81 179 ASN A O 1
ATOM 1411 N N . GLU A 1 180 ? -22.248 -3.402 8.178 1.00 74.38 180 GLU A N 1
ATOM 1412 C CA . GLU A 1 180 ? -23.632 -2.956 8.394 1.00 74.38 180 GLU A CA 1
ATOM 1413 C C . GLU A 1 180 ? -24.283 -3.633 9.605 1.00 74.38 180 GLU A C 1
ATOM 1415 O O . GLU A 1 180 ? -25.008 -2.983 10.353 1.00 74.38 180 GLU A O 1
ATOM 1420 N N . GLN A 1 181 ? -24.012 -4.923 9.824 1.00 78.19 181 GLN A N 1
ATOM 1421 C CA . GLN A 1 181 ? -24.539 -5.646 10.978 1.00 78.19 181 GLN A CA 1
ATOM 1422 C C . GLN A 1 181 ? -23.917 -5.124 12.274 1.00 78.19 181 GLN A C 1
ATOM 1424 O O . GLN A 1 181 ? -24.646 -4.756 13.189 1.00 78.19 181 GLN A O 1
ATOM 1429 N N . ILE A 1 182 ? -22.593 -4.970 12.299 1.00 81.62 182 ILE A N 1
ATOM 1430 C CA . ILE A 1 182 ? -21.869 -4.433 13.459 1.00 81.62 182 ILE A CA 1
ATOM 1431 C C . ILE A 1 182 ? -22.345 -3.020 13.803 1.00 81.62 182 ILE A C 1
ATOM 1433 O O . ILE A 1 182 ? -22.515 -2.695 14.975 1.00 81.62 182 ILE A O 1
ATOM 1437 N N . MET A 1 183 ? -22.599 -2.177 12.799 1.00 83.56 183 MET A N 1
ATOM 1438 C CA . MET A 1 183 ? -23.116 -0.827 13.029 1.00 83.56 183 MET A CA 1
ATOM 1439 C C . MET A 1 183 ? -24.557 -0.835 13.548 1.00 83.56 183 MET A C 1
ATOM 1441 O O . MET A 1 183 ? -24.886 -0.018 14.406 1.00 83.56 183 MET A O 1
ATOM 1445 N N . ARG A 1 184 ? -25.405 -1.769 13.097 1.00 84.25 184 ARG A N 1
ATOM 1446 C CA . ARG A 1 184 ? -26.755 -1.950 13.662 1.00 84.25 184 ARG A CA 1
ATOM 1447 C C . ARG A 1 184 ? -26.706 -2.379 15.127 1.00 84.25 184 ARG A C 1
ATOM 1449 O O . ARG A 1 184 ? -27.424 -1.809 15.947 1.00 84.25 184 ARG A O 1
ATOM 1456 N N . ASP A 1 185 ? -25.835 -3.323 15.462 1.00 84.69 185 ASP A N 1
ATOM 1457 C CA . ASP A 1 185 ? -25.688 -3.819 16.834 1.00 84.69 185 ASP A CA 1
ATOM 1458 C C . ASP A 1 185 ? -25.088 -2.738 17.748 1.00 84.69 185 ASP A C 1
ATOM 1460 O O . ASP A 1 185 ? -25.563 -2.516 18.865 1.00 84.69 185 ASP A O 1
ATOM 1464 N N . PHE A 1 186 ? -24.125 -1.960 17.240 1.00 88.12 186 PHE A N 1
ATOM 1465 C CA . PHE A 1 186 ? -23.619 -0.771 17.923 1.00 88.12 186 PHE A CA 1
ATOM 1466 C C . PHE A 1 186 ? -24.710 0.275 18.162 1.00 88.12 186 PHE A C 1
ATOM 1468 O O . PHE A 1 186 ? -24.764 0.861 19.241 1.00 88.12 186 PHE A O 1
ATOM 1475 N N . ASP A 1 187 ? -25.586 0.521 17.189 1.00 86.69 187 ASP A N 1
ATOM 1476 C CA . ASP A 1 187 ? -26.678 1.481 17.334 1.00 86.69 187 ASP A CA 1
ATOM 1477 C C . ASP A 1 187 ? -27.674 1.061 18.425 1.00 86.69 187 ASP A C 1
ATOM 1479 O O . ASP A 1 187 ? -28.156 1.928 19.166 1.00 86.69 187 ASP A O 1
ATOM 1483 N N . SER A 1 188 ? -27.922 -0.245 18.580 1.00 85.31 188 SER A N 1
ATOM 1484 C CA . SER A 1 188 ? -28.708 -0.794 19.694 1.00 85.31 188 SER A CA 1
ATOM 1485 C C . SER A 1 188 ? -28.022 -0.526 21.035 1.00 85.31 188 SER A C 1
ATOM 1487 O O . SER A 1 188 ? -28.603 0.115 21.913 1.00 85.31 188 SER A O 1
ATOM 1489 N N . ILE A 1 189 ? -26.743 -0.897 21.157 1.00 84.81 189 ILE A N 1
ATOM 1490 C CA . ILE A 1 189 ? -25.941 -0.684 22.373 1.00 84.81 189 ILE A CA 1
ATOM 1491 C C . ILE A 1 189 ? -25.854 0.808 22.726 1.00 84.81 189 ILE A C 1
ATOM 1493 O O . ILE A 1 189 ? -26.028 1.196 23.878 1.00 84.81 189 ILE A O 1
ATOM 1497 N N . ALA A 1 190 ? -25.625 1.683 21.748 1.00 85.88 190 ALA A N 1
ATOM 1498 C CA . ALA A 1 190 ? -25.532 3.123 21.968 1.00 85.88 190 ALA A CA 1
ATOM 1499 C C . ALA A 1 190 ? -26.856 3.724 22.468 1.00 85.88 190 ALA A C 1
ATOM 1501 O O . ALA A 1 190 ? -26.838 4.660 23.276 1.00 85.88 190 ALA A O 1
ATOM 1502 N N . SER A 1 191 ? -27.985 3.176 22.009 1.00 85.31 191 SER A N 1
ATOM 1503 C CA . SER A 1 191 ? -29.323 3.571 22.454 1.00 85.31 191 SER A CA 1
ATOM 1504 C C . SER A 1 191 ? -29.577 3.145 23.901 1.00 85.31 191 SER A C 1
ATOM 1506 O O . SER A 1 191 ? -30.022 3.968 24.700 1.00 85.31 191 SER A O 1
ATOM 1508 N N . GLU A 1 192 ? -29.201 1.921 24.281 1.00 84.25 192 GLU A N 1
ATOM 1509 C CA . GLU A 1 192 ? -29.260 1.439 25.674 1.00 84.25 192 GLU A CA 1
ATOM 1510 C C . GLU A 1 192 ? -28.333 2.230 26.609 1.00 84.25 192 GLU A C 1
ATOM 1512 O O . GLU A 1 192 ? -28.671 2.556 27.752 1.00 84.25 192 GLU A O 1
ATOM 1517 N N . LEU A 1 193 ? -27.165 2.630 26.103 1.00 83.25 193 LEU A N 1
ATOM 1518 C CA . LEU A 1 193 ? -26.237 3.487 26.831 1.00 83.25 193 LEU A CA 1
ATOM 1519 C C . LEU A 1 193 ? -26.776 4.918 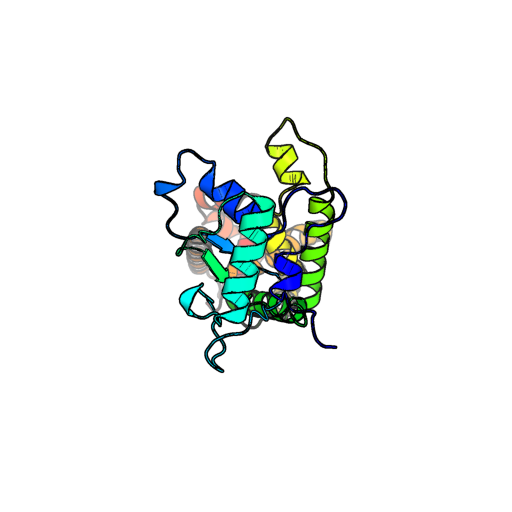27.021 1.00 83.25 193 LEU A C 1
ATOM 1521 O O . LEU A 1 193 ? -26.318 5.625 27.926 1.00 83.25 193 LEU A O 1
ATOM 1525 N N . GLY A 1 194 ? -27.775 5.336 26.238 1.00 83.38 194 GLY A N 1
ATOM 1526 C CA . GLY A 1 194 ? -28.327 6.692 26.250 1.00 83.38 194 GLY A CA 1
ATOM 1527 C C . GLY A 1 194 ? -27.355 7.730 25.685 1.00 83.38 194 GLY A C 1
ATOM 1528 O O . GLY A 1 194 ? -27.320 8.870 26.152 1.00 83.38 194 GLY A O 1
ATOM 1529 N N . LEU A 1 195 ? -26.510 7.338 24.725 1.00 85.56 195 LEU A N 1
ATOM 1530 C CA . LEU A 1 195 ? -25.486 8.216 24.162 1.00 85.56 195 LEU A CA 1
ATOM 1531 C C . LEU A 1 195 ? -26.097 9.244 23.208 1.00 85.56 195 LEU A C 1
ATOM 1533 O O . LEU A 1 195 ? -26.820 8.909 22.272 1.00 85.56 195 LEU A O 1
ATOM 1537 N N . ASN A 1 196 ? -25.738 10.513 23.401 1.00 83.56 196 ASN A N 1
ATOM 1538 C CA . ASN A 1 196 ? -26.051 11.559 22.434 1.00 83.56 196 ASN A CA 1
ATOM 1539 C C . ASN A 1 196 ? -25.147 11.452 21.189 1.00 83.56 196 ASN A C 1
ATOM 1541 O O . ASN A 1 196 ? -24.104 10.796 21.204 1.00 83.56 196 ASN A O 1
ATOM 1545 N N . PHE A 1 197 ? -25.523 12.137 20.106 1.00 80.25 197 PHE A N 1
ATOM 1546 C CA . PHE A 1 197 ? -24.782 12.101 18.838 1.00 80.25 197 PHE A CA 1
ATOM 1547 C C . PHE A 1 197 ? -23.287 12.443 18.992 1.00 80.25 197 PHE A C 1
ATOM 1549 O O . PHE A 1 197 ? -22.436 11.788 18.390 1.00 80.25 197 PHE A O 1
ATOM 1556 N N . LEU A 1 198 ? -22.959 13.431 19.831 1.00 82.19 198 LEU A N 1
ATOM 1557 C CA . LEU A 1 198 ? -21.582 13.889 20.046 1.00 82.19 198 LEU A CA 1
ATOM 1558 C C . LEU A 1 198 ? -20.713 12.846 20.759 1.00 82.19 198 LEU A C 1
ATOM 1560 O O . LEU A 1 198 ? -19.535 12.722 20.439 1.00 82.19 198 LEU A O 1
ATOM 1564 N N . ALA A 1 199 ? -21.285 12.076 21.684 1.00 80.75 199 ALA A N 1
ATOM 1565 C CA . ALA A 1 199 ? -20.602 10.971 22.354 1.00 80.75 199 ALA A CA 1
ATOM 1566 C C . ALA A 1 199 ? -20.561 9.703 21.485 1.00 80.75 199 ALA A C 1
ATOM 1568 O O . ALA A 1 199 ? -19.592 8.946 21.532 1.00 80.75 199 ALA A O 1
ATOM 1569 N N . LYS A 1 200 ? -21.587 9.488 20.654 1.00 86.06 200 LYS A N 1
ATOM 1570 C CA . LYS A 1 200 ? -21.703 8.334 19.754 1.00 86.06 200 LYS A CA 1
ATOM 1571 C C . LYS A 1 200 ? -20.697 8.384 18.603 1.00 86.06 200 LYS A C 1
ATOM 1573 O O . LYS A 1 200 ? -20.086 7.368 18.284 1.00 86.06 200 LYS A O 1
ATOM 1578 N N . LYS A 1 201 ? -20.492 9.552 17.985 1.00 83.38 201 LYS A N 1
ATOM 1579 C CA . LYS A 1 201 ? -19.652 9.688 16.785 1.00 83.38 201 LYS A CA 1
ATOM 1580 C C . LYS A 1 201 ? -18.188 9.230 16.948 1.00 83.38 201 LYS A C 1
ATOM 1582 O O . LYS A 1 201 ? -17.719 8.500 16.075 1.00 83.38 201 LYS A O 1
ATOM 1587 N N . PRO A 1 202 ? -17.448 9.602 18.012 1.00 83.75 202 PRO A N 1
ATOM 1588 C CA . PRO A 1 202 ? -16.074 9.126 18.196 1.00 83.75 202 PRO A CA 1
ATOM 1589 C C . PRO A 1 202 ? -15.998 7.612 18.443 1.00 83.75 202 PRO A C 1
ATOM 1591 O O . PRO A 1 202 ? -15.057 6.969 17.976 1.00 83.75 202 PRO A O 1
ATOM 1594 N N . LEU A 1 203 ? -16.997 7.029 19.117 1.00 84.62 203 LEU A N 1
ATOM 1595 C CA . LEU A 1 203 ? -17.087 5.580 19.318 1.00 84.62 203 LEU A CA 1
ATOM 1596 C C . LEU A 1 203 ? -17.340 4.856 17.996 1.00 84.62 203 LEU A C 1
ATOM 1598 O O . LEU A 1 203 ? -16.618 3.918 17.680 1.00 84.62 203 LEU A O 1
ATOM 1602 N N . GLN A 1 204 ? -18.285 5.348 17.190 1.00 84.94 204 GLN A N 1
ATOM 1603 C CA . GLN A 1 204 ? -18.584 4.794 15.869 1.00 84.94 204 GLN A CA 1
ATOM 1604 C C . GLN A 1 204 ? -17.331 4.739 14.985 1.00 84.94 204 GLN A C 1
ATOM 1606 O O . GLN A 1 204 ? -16.973 3.679 14.481 1.00 84.94 204 GLN A O 1
ATOM 1611 N N . ASN A 1 205 ? -16.611 5.859 14.865 1.00 82.56 205 ASN A N 1
ATOM 1612 C CA . ASN A 1 205 ? -15.384 5.920 14.067 1.00 82.56 205 ASN A CA 1
ATOM 1613 C C . ASN A 1 205 ? -14.307 4.944 14.588 1.00 82.56 205 ASN A C 1
ATOM 1615 O O . ASN A 1 205 ? -13.535 4.388 13.809 1.00 82.56 205 ASN A O 1
ATOM 1619 N N . SER A 1 206 ? -14.241 4.747 15.909 1.00 83.00 206 SER A N 1
ATOM 1620 C CA . SER A 1 206 ? -13.294 3.816 16.531 1.00 83.00 206 SER A CA 1
ATOM 1621 C C . SER A 1 206 ? -13.667 2.358 16.250 1.00 83.00 206 SER A C 1
ATOM 1623 O O . SER A 1 206 ? -12.783 1.563 15.949 1.00 83.00 206 SER A O 1
ATOM 1625 N N . ILE A 1 207 ? -14.956 2.012 16.288 1.00 83.94 207 ILE A N 1
ATOM 1626 C CA . ILE A 1 207 ? -15.477 0.669 15.978 1.00 83.94 207 ILE A CA 1
ATOM 1627 C C . ILE A 1 207 ? -15.266 0.334 14.500 1.00 83.94 207 ILE A C 1
ATOM 1629 O O . ILE A 1 207 ? -14.780 -0.750 14.197 1.00 83.94 207 ILE A O 1
ATOM 1633 N N . GLU A 1 208 ? -15.546 1.265 13.584 1.00 80.38 208 GLU A N 1
ATOM 1634 C CA . GLU A 1 208 ? -15.267 1.091 12.148 1.00 80.38 208 GLU A CA 1
ATOM 1635 C C . GLU A 1 208 ? -13.776 0.808 11.906 1.00 80.38 208 GLU A C 1
ATOM 1637 O O . GLU A 1 208 ? -13.413 -0.126 11.189 1.00 80.38 208 GLU A O 1
ATOM 1642 N N . ARG A 1 209 ? -12.894 1.572 12.563 1.00 80.06 209 ARG A N 1
ATOM 1643 C CA . ARG A 1 209 ? -11.440 1.371 12.491 1.00 80.06 209 ARG A CA 1
ATOM 1644 C C . ARG A 1 209 ? -11.020 0.006 13.043 1.00 80.06 209 ARG A C 1
ATOM 1646 O O . ARG A 1 209 ? -10.221 -0.680 12.409 1.00 80.06 209 ARG A O 1
ATOM 1653 N N . LEU A 1 210 ? -11.555 -0.386 14.200 1.00 79.50 210 LEU A N 1
ATOM 1654 C CA . LEU A 1 210 ? -11.269 -1.674 14.838 1.00 79.50 210 LEU A CA 1
ATOM 1655 C C . LEU A 1 210 ? -11.744 -2.846 13.984 1.00 79.50 210 LEU A C 1
ATOM 1657 O O . LEU A 1 210 ? -11.018 -3.826 13.849 1.00 79.50 210 LEU A O 1
ATOM 1661 N N . HIS A 1 211 ? -12.918 -2.734 13.362 1.00 79.44 211 HIS A N 1
ATOM 1662 C CA . HIS A 1 211 ? -13.444 -3.768 12.480 1.00 79.44 211 HIS A CA 1
ATOM 1663 C C . HIS A 1 211 ? -12.486 -4.068 11.325 1.00 79.44 211 HIS A C 1
ATOM 1665 O O . HIS A 1 211 ? -12.168 -5.224 11.052 1.00 79.44 211 HIS A O 1
ATOM 1671 N N . ILE A 1 212 ? -11.950 -3.013 10.712 1.00 73.19 212 ILE A N 1
ATOM 1672 C CA . ILE A 1 212 ? -10.959 -3.117 9.640 1.00 73.19 212 ILE A CA 1
ATOM 1673 C C . ILE A 1 212 ? -9.641 -3.715 10.157 1.00 73.19 212 ILE A C 1
ATOM 1675 O O . ILE A 1 212 ? -9.078 -4.600 9.515 1.00 73.19 212 ILE A O 1
ATOM 1679 N N . GLU A 1 213 ? -9.143 -3.267 11.316 1.00 76.56 213 GLU A N 1
ATOM 1680 C CA . GLU A 1 213 ? -7.911 -3.804 11.919 1.00 76.56 213 GLU A CA 1
ATOM 1681 C C . GLU A 1 213 ? -8.035 -5.302 12.239 1.00 76.56 213 GLU A C 1
ATOM 1683 O O . GLU A 1 213 ? -7.081 -6.065 12.097 1.00 76.56 213 GLU A O 1
ATOM 1688 N N . ARG A 1 214 ? -9.227 -5.749 12.637 1.00 74.38 214 ARG A N 1
ATOM 1689 C CA . ARG A 1 214 ? -9.501 -7.135 13.031 1.00 74.38 214 ARG A CA 1
ATOM 1690 C C . ARG A 1 214 ? -9.526 -8.117 11.864 1.00 74.38 214 ARG A C 1
ATOM 1692 O O . ARG A 1 214 ? -9.348 -9.307 12.108 1.00 74.38 214 ARG A O 1
ATOM 1699 N N . MET A 1 215 ? -9.679 -7.645 10.627 1.00 69.38 215 MET A N 1
ATOM 1700 C CA . MET A 1 215 ? -9.590 -8.496 9.433 1.00 69.38 215 MET A CA 1
ATOM 1701 C C . MET A 1 215 ? -8.163 -8.933 9.112 1.00 69.38 215 MET A C 1
ATOM 1703 O O . MET A 1 215 ? -7.959 -10.033 8.606 1.00 69.38 215 MET A O 1
ATOM 1707 N N . ASN A 1 216 ? -7.174 -8.109 9.463 1.00 66.38 216 ASN A N 1
ATOM 1708 C CA . ASN A 1 216 ? -5.763 -8.465 9.373 1.00 66.38 216 ASN A CA 1
ATOM 1709 C C . ASN A 1 216 ? -5.057 -8.114 10.695 1.00 66.38 216 ASN A C 1
ATOM 1711 O O . ASN A 1 216 ? -4.377 -7.087 10.796 1.00 66.38 216 ASN A O 1
ATOM 1715 N N . PRO A 1 217 ? -5.275 -8.927 11.744 1.00 70.81 217 PRO A N 1
ATOM 1716 C CA . PRO A 1 217 ? -4.950 -8.536 13.101 1.00 70.81 217 PRO A CA 1
ATOM 1717 C C . PRO A 1 217 ? -3.439 -8.566 13.346 1.00 70.81 217 PRO A C 1
ATOM 1719 O O . PRO A 1 217 ? -2.759 -9.567 13.118 1.00 70.81 217 PRO A O 1
ATOM 1722 N N . SER A 1 218 ? -2.912 -7.472 13.897 1.00 75.50 218 SER A N 1
ATOM 1723 C CA . SER A 1 218 ? -1.541 -7.436 14.406 1.00 75.50 218 SER A CA 1
ATOM 1724 C C . SER A 1 218 ? -1.376 -8.343 15.639 1.00 75.50 218 SER A C 1
ATOM 1726 O O . SER A 1 218 ? -2.342 -8.677 16.331 1.00 75.50 218 SER A O 1
ATOM 1728 N N . SER A 1 219 ? -0.138 -8.714 15.982 1.00 78.62 219 SER A N 1
ATOM 1729 C CA . SER A 1 219 ? 0.145 -9.483 17.209 1.00 78.62 219 SER A CA 1
ATOM 1730 C C . SER A 1 219 ? -0.331 -8.763 18.481 1.00 78.62 219 SER A C 1
ATOM 1732 O O . SER A 1 219 ? -0.815 -9.397 19.426 1.00 78.62 219 SER A O 1
ATOM 1734 N N . LEU A 1 220 ? -0.249 -7.429 18.488 1.00 80.69 220 LEU A N 1
ATOM 1735 C CA . LEU A 1 220 ? -0.789 -6.579 19.548 1.00 80.69 220 LEU A CA 1
ATOM 1736 C C . LEU A 1 220 ? -2.313 -6.671 19.600 1.00 80.69 220 LEU A C 1
ATOM 1738 O O . LEU A 1 220 ? -2.869 -6.902 20.672 1.00 80.69 220 LEU A O 1
ATOM 1742 N N . ALA A 1 221 ? -2.973 -6.576 18.445 1.00 79.56 221 ALA A N 1
ATOM 1743 C CA . ALA A 1 221 ? -4.420 -6.680 18.337 1.00 79.56 221 ALA A CA 1
ATOM 1744 C C . ALA A 1 221 ? -4.917 -8.032 18.886 1.00 79.56 221 ALA A C 1
ATOM 1746 O O . ALA A 1 221 ? -5.868 -8.054 19.669 1.00 79.56 221 ALA A O 1
ATOM 1747 N N . ILE A 1 222 ? -4.251 -9.144 18.556 1.00 81.88 222 ILE A N 1
ATOM 1748 C CA . ILE A 1 222 ? -4.578 -10.489 19.071 1.00 81.88 222 ILE A CA 1
ATOM 1749 C C . ILE A 1 222 ? -4.439 -10.556 20.597 1.00 81.88 222 ILE A C 1
ATOM 1751 O O . ILE A 1 222 ? -5.283 -11.140 21.276 1.00 81.88 222 ILE A O 1
ATOM 1755 N N . THR A 1 223 ? -3.384 -9.948 21.143 1.00 83.56 223 THR A N 1
ATOM 1756 C CA . THR A 1 223 ? -3.150 -9.916 22.594 1.00 83.56 223 THR A CA 1
ATOM 1757 C C . THR A 1 223 ? -4.250 -9.130 23.304 1.00 83.56 223 THR A C 1
ATOM 1759 O O . THR A 1 223 ? -4.813 -9.612 24.282 1.00 83.56 223 THR A O 1
ATOM 1762 N N . ILE A 1 224 ? -4.602 -7.951 22.778 1.00 84.44 224 ILE A N 1
ATOM 1763 C CA . ILE A 1 224 ? -5.672 -7.105 23.322 1.00 84.44 224 ILE A CA 1
ATOM 1764 C C . ILE A 1 224 ? -7.014 -7.841 23.288 1.00 84.44 224 ILE A C 1
ATOM 1766 O O . ILE A 1 224 ? -7.723 -7.845 24.289 1.00 84.44 224 ILE A O 1
ATOM 1770 N N . LYS A 1 225 ? -7.336 -8.503 22.169 1.00 85.62 225 LYS A N 1
ATOM 1771 C CA . LYS A 1 225 ? -8.565 -9.296 22.029 1.00 85.62 225 LYS A CA 1
ATOM 1772 C C . LYS A 1 225 ? -8.684 -10.332 23.148 1.00 85.62 225 LYS A C 1
ATOM 1774 O O . LYS A 1 225 ? -9.664 -10.331 23.880 1.00 85.62 225 LYS A O 1
ATOM 1779 N N . ARG A 1 226 ? -7.654 -11.165 23.325 1.00 84.94 226 ARG A N 1
ATOM 1780 C CA . ARG A 1 226 ? -7.655 -12.249 24.320 1.00 84.94 226 ARG A CA 1
ATOM 1781 C C . ARG A 1 226 ? -7.864 -11.739 25.746 1.00 84.94 226 ARG A C 1
ATOM 1783 O O . ARG A 1 226 ? -8.556 -12.367 26.540 1.00 84.94 226 ARG A O 1
ATOM 1790 N N . GLU A 1 227 ? -7.250 -10.611 26.080 1.00 85.12 227 GLU A N 1
ATOM 1791 C CA . GLU A 1 227 ? -7.389 -9.998 27.401 1.00 85.12 227 GLU A CA 1
ATOM 1792 C C . GLU A 1 227 ? -8.806 -9.458 27.635 1.00 85.12 227 GLU A C 1
ATOM 1794 O O . GLU A 1 227 ? -9.368 -9.665 28.711 1.00 85.12 227 GLU A O 1
ATOM 1799 N N . ILE A 1 228 ? -9.416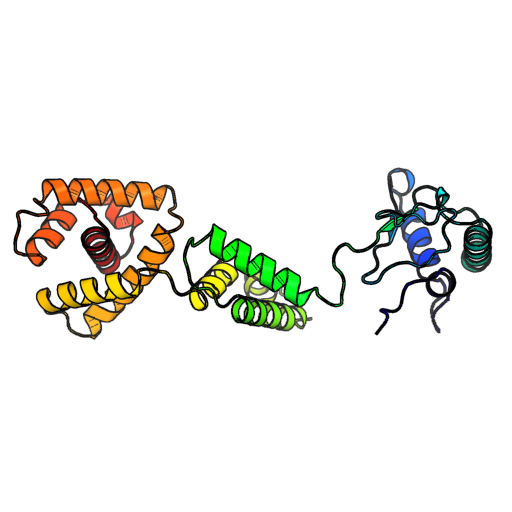 -8.840 26.619 1.00 85.25 228 ILE A N 1
ATOM 1800 C CA . ILE A 1 228 ? -10.803 -8.362 26.695 1.00 85.25 228 ILE A CA 1
ATOM 1801 C C . ILE A 1 228 ? -11.785 -9.537 26.767 1.00 85.25 228 ILE A C 1
ATOM 1803 O O . ILE A 1 228 ? -12.673 -9.510 27.612 1.00 85.25 228 ILE A O 1
ATOM 1807 N N . GLU A 1 229 ? -11.606 -10.601 25.980 1.00 85.19 229 GLU A N 1
ATOM 1808 C CA . GLU A 1 229 ? -12.434 -11.818 26.065 1.00 85.19 229 GLU A CA 1
ATOM 1809 C C . GLU A 1 229 ? -12.354 -12.463 27.458 1.00 85.19 229 GLU A C 1
ATOM 1811 O O . GLU A 1 229 ? -13.366 -12.875 28.030 1.00 85.19 229 GLU A O 1
ATOM 1816 N N . ASN A 1 230 ? -11.156 -12.516 28.049 1.00 85.12 230 ASN A N 1
ATOM 1817 C CA . ASN A 1 230 ? -10.967 -13.009 29.413 1.00 85.12 230 ASN A CA 1
ATOM 1818 C C . ASN A 1 230 ? -11.663 -12.118 30.451 1.00 85.12 230 ASN A C 1
ATOM 1820 O O . ASN A 1 230 ? -12.245 -12.632 31.409 1.00 85.12 230 ASN A O 1
ATOM 1824 N N . ALA A 1 231 ? -11.606 -10.795 30.281 1.00 84.94 231 ALA A N 1
ATOM 1825 C CA . ALA A 1 231 ? -12.293 -9.846 31.150 1.00 84.94 231 ALA A CA 1
ATOM 1826 C C . ALA A 1 231 ? -13.822 -9.943 31.005 1.00 84.94 231 ALA A C 1
ATOM 1828 O O . ALA A 1 231 ? -14.514 -9.975 32.019 1.00 84.94 231 ALA A O 1
ATOM 1829 N N . LEU A 1 232 ? -14.342 -10.096 29.783 1.00 84.00 232 LEU A N 1
ATOM 1830 C CA . LEU A 1 232 ? -15.767 -10.309 29.497 1.00 84.00 232 LEU A CA 1
ATOM 1831 C C . LEU A 1 232 ? -16.300 -11.580 30.168 1.00 84.00 232 LEU A C 1
ATOM 1833 O O . LEU A 1 232 ? -17.340 -11.544 30.826 1.00 84.00 232 LEU A O 1
ATOM 1837 N N . ARG A 1 233 ? -15.557 -12.692 30.086 1.00 83.50 233 ARG A N 1
ATOM 1838 C CA . ARG A 1 233 ? -15.914 -13.945 30.778 1.00 83.50 233 ARG A CA 1
ATOM 1839 C C . ARG A 1 233 ? -15.956 -13.771 32.297 1.00 83.50 233 ARG A C 1
ATOM 1841 O O . ARG A 1 233 ? -16.869 -14.276 32.941 1.00 83.50 233 ARG A O 1
ATOM 1848 N N . LYS A 1 234 ? -14.994 -13.044 32.875 1.00 83.12 234 LYS A N 1
ATOM 1849 C CA . LYS A 1 234 ? -14.957 -12.754 34.322 1.00 83.12 234 LYS A CA 1
ATOM 1850 C C . LYS A 1 234 ? -16.078 -11.814 34.768 1.00 83.12 234 LYS A C 1
ATOM 1852 O O . LYS A 1 234 ? -16.580 -11.975 35.873 1.00 83.12 234 LYS A O 1
ATOM 1857 N N . ALA A 1 235 ? -16.469 -10.869 33.916 1.00 79.69 235 ALA A N 1
ATOM 1858 C CA . ALA A 1 235 ? -17.552 -9.921 34.167 1.00 79.69 235 ALA A CA 1
ATOM 1859 C C . ALA A 1 235 ? -18.959 -10.516 33.938 1.00 79.69 235 ALA A C 1
ATOM 1861 O O . ALA A 1 235 ? -19.957 -9.817 34.103 1.00 79.69 235 ALA A O 1
ATOM 1862 N N . GLY A 1 236 ? -19.066 -11.798 33.569 1.00 75.88 236 GLY A N 1
ATOM 1863 C CA . GLY A 1 236 ? -20.351 -12.483 33.415 1.00 75.88 236 GLY A CA 1
ATOM 1864 C C . GLY A 1 236 ? -21.098 -12.133 32.126 1.00 75.88 236 GLY A C 1
ATOM 1865 O O . GLY A 1 236 ? -22.328 -12.029 32.140 1.00 75.88 236 GLY A O 1
ATOM 1866 N N . PHE A 1 237 ? -20.377 -11.942 31.015 1.00 72.94 237 PHE A N 1
ATOM 1867 C CA . PHE A 1 237 ? -20.983 -11.810 29.685 1.00 72.94 237 PHE A CA 1
ATOM 1868 C C . PHE A 1 237 ? -21.979 -12.957 29.414 1.00 72.94 237 PHE A C 1
ATOM 1870 O O . PHE A 1 237 ? -21.663 -14.119 29.661 1.00 72.94 237 PHE A O 1
ATOM 1877 N N . GLY A 1 238 ? -23.199 -12.623 28.973 1.00 66.06 238 GLY A N 1
ATOM 1878 C CA . GLY A 1 238 ? -24.310 -13.570 28.776 1.00 66.06 238 GLY A CA 1
ATOM 1879 C C . GLY A 1 238 ? -25.216 -13.799 29.998 1.00 66.06 238 GLY A C 1
ATOM 1880 O O . GLY A 1 238 ? -26.306 -14.345 29.849 1.00 66.06 238 GLY A O 1
ATOM 1881 N N . VAL A 1 239 ? -24.809 -13.353 31.194 1.00 64.12 239 VAL A N 1
ATOM 1882 C CA . VAL A 1 239 ? -25.604 -13.444 32.439 1.00 64.12 239 VAL A CA 1
ATOM 1883 C C . VAL A 1 239 ? -26.027 -12.058 32.931 1.00 64.12 239 VAL A C 1
ATOM 1885 O O . VAL A 1 239 ? -27.132 -11.891 33.445 1.00 64.12 239 VAL A O 1
ATOM 1888 N N . ASN A 1 240 ? -25.166 -11.053 32.756 1.00 63.47 240 ASN A N 1
ATOM 1889 C CA . ASN A 1 240 ? -25.464 -9.669 33.109 1.00 63.47 240 ASN A CA 1
ATOM 1890 C C . ASN A 1 240 ? -26.372 -9.006 32.064 1.00 63.47 240 ASN A C 1
ATOM 1892 O O . ASN A 1 240 ? -26.022 -8.918 30.890 1.00 63.47 240 ASN A O 1
ATOM 1896 N N . SER A 1 241 ? -27.522 -8.502 32.513 1.00 64.56 241 SER A N 1
ATOM 1897 C CA . SER A 1 241 ? -28.526 -7.840 31.671 1.00 64.56 241 SER A CA 1
ATOM 1898 C C . SER A 1 241 ? -28.305 -6.333 31.490 1.00 64.56 241 SER A C 1
ATOM 1900 O O . SER A 1 241 ? -29.007 -5.721 30.693 1.00 64.56 241 SER A O 1
ATOM 1902 N N . ASP A 1 242 ? -27.359 -5.723 32.216 1.00 79.56 242 ASP A N 1
ATOM 1903 C CA . ASP A 1 242 ? -27.026 -4.298 32.077 1.00 79.56 242 ASP A CA 1
ATOM 1904 C C . ASP A 1 242 ? -25.659 -4.108 31.403 1.00 79.56 242 ASP A C 1
ATOM 1906 O O . ASP A 1 242 ? -24.598 -4.351 31.990 1.00 79.56 242 ASP A O 1
ATOM 1910 N N . ILE A 1 243 ? -25.696 -3.621 30.162 1.00 80.00 243 ILE A N 1
ATOM 1911 C CA . ILE A 1 243 ? -24.513 -3.349 29.340 1.00 80.00 243 ILE A CA 1
ATOM 1912 C C . ILE A 1 243 ? -23.619 -2.263 29.963 1.00 80.00 243 ILE A C 1
ATOM 1914 O O . ILE A 1 243 ? -22.396 -2.325 29.818 1.00 80.00 243 ILE A O 1
ATOM 1918 N N . LYS A 1 244 ? -24.173 -1.281 30.692 1.00 82.12 244 LYS A N 1
ATOM 1919 C CA . LYS A 1 244 ? -23.364 -0.234 31.349 1.00 82.12 244 LYS A CA 1
ATOM 1920 C C . LYS A 1 244 ? -22.483 -0.816 32.438 1.00 82.12 244 LYS A C 1
ATOM 1922 O O . LYS A 1 244 ? -21.311 -0.452 32.529 1.00 82.12 244 LYS A O 1
ATOM 1927 N N . LEU A 1 245 ? -23.057 -1.689 33.262 1.00 81.19 245 LEU A N 1
ATOM 1928 C CA . LEU A 1 245 ? -22.326 -2.350 34.339 1.00 81.19 245 LEU A CA 1
ATOM 1929 C C . LEU A 1 245 ? -21.253 -3.264 33.759 1.00 81.19 245 LEU A C 1
ATOM 1931 O O . LEU A 1 245 ? -20.092 -3.140 34.134 1.00 81.19 245 LEU A O 1
ATOM 1935 N N . LEU A 1 246 ? -21.604 -4.054 32.743 1.00 82.62 246 LEU A N 1
ATOM 1936 C CA . LEU A 1 246 ? -20.660 -4.929 32.057 1.00 82.62 246 LEU A CA 1
ATOM 1937 C C . LEU A 1 246 ? -19.455 -4.163 31.480 1.00 82.62 246 LEU A C 1
ATOM 1939 O O . LEU A 1 246 ? -18.316 -4.570 31.696 1.00 82.62 246 LEU A O 1
ATOM 1943 N N . ILE A 1 247 ? -19.677 -3.051 30.769 1.00 83.75 247 ILE A N 1
ATOM 1944 C CA . ILE A 1 247 ? -18.577 -2.255 30.194 1.00 83.75 247 ILE A CA 1
ATOM 1945 C C . ILE A 1 247 ? -17.670 -1.703 31.298 1.00 83.75 247 ILE A C 1
ATOM 1947 O O . ILE A 1 247 ? -16.449 -1.769 31.163 1.00 83.75 247 ILE A O 1
ATOM 1951 N N . ASN A 1 248 ? -18.245 -1.189 32.389 1.00 84.75 248 ASN A N 1
ATOM 1952 C CA . ASN A 1 248 ? -17.465 -0.659 33.509 1.00 84.75 248 ASN A CA 1
ATOM 1953 C C . ASN A 1 248 ? -16.672 -1.761 34.229 1.00 84.75 248 ASN A C 1
ATOM 1955 O O . ASN A 1 248 ? -15.514 -1.548 34.583 1.00 84.75 248 ASN A O 1
ATOM 1959 N N . ASP A 1 249 ? -17.261 -2.940 34.420 1.00 83.19 249 ASP A N 1
ATOM 1960 C CA . ASP A 1 249 ? -16.603 -4.075 35.070 1.00 83.19 249 ASP A CA 1
ATOM 1961 C C . ASP A 1 249 ? -15.434 -4.590 34.228 1.00 83.19 249 ASP A C 1
ATOM 1963 O O . ASP A 1 249 ? -14.337 -4.808 34.746 1.00 83.19 249 ASP A O 1
ATOM 1967 N N . VAL A 1 250 ? -15.619 -4.700 32.910 1.00 83.50 250 VAL A N 1
ATOM 1968 C CA . VAL A 1 250 ? -14.538 -5.041 31.976 1.00 83.50 250 VAL A CA 1
ATOM 1969 C C . VAL A 1 250 ? -13.456 -3.962 31.986 1.00 83.50 250 VAL A C 1
ATOM 1971 O O . VAL A 1 250 ? -12.274 -4.290 32.073 1.00 83.50 250 VAL A O 1
ATOM 1974 N N . GLU A 1 251 ? -13.826 -2.679 31.964 1.00 85.44 251 GLU A N 1
ATOM 1975 C CA . GLU A 1 251 ? -12.868 -1.572 32.046 1.00 85.44 251 GLU A CA 1
ATOM 1976 C C . GLU A 1 251 ? -12.059 -1.622 33.355 1.00 85.44 251 GLU A C 1
ATOM 1978 O O . GLU A 1 251 ? -10.854 -1.377 33.335 1.00 85.44 251 GLU A O 1
ATOM 1983 N N . ASN A 1 252 ? -12.661 -2.016 34.478 1.00 84.56 252 ASN A N 1
ATOM 1984 C CA . ASN A 1 252 ? -11.973 -2.170 35.764 1.00 84.56 252 ASN A CA 1
ATOM 1985 C C . ASN A 1 252 ? -11.064 -3.409 35.832 1.00 84.56 252 ASN A C 1
ATOM 1987 O O . ASN A 1 252 ? -10.037 -3.376 36.507 1.00 84.56 252 ASN A O 1
ATOM 1991 N N . LEU A 1 253 ? -11.413 -4.488 35.129 1.00 85.12 253 LEU A N 1
ATOM 1992 C CA . LEU A 1 253 ? -10.629 -5.728 35.081 1.00 85.12 253 LEU A CA 1
ATOM 1993 C C . LEU A 1 253 ? -9.410 -5.644 34.148 1.00 85.12 253 LEU A C 1
ATOM 1995 O O . LEU A 1 253 ? -8.484 -6.449 34.274 1.00 85.12 253 LEU A O 1
ATOM 1999 N N . LEU A 1 254 ? -9.395 -4.689 33.215 1.00 85.56 254 LEU A N 1
ATOM 2000 C CA . LEU A 1 254 ? -8.274 -4.470 32.304 1.00 85.56 254 LEU A CA 1
ATOM 2001 C C . LEU A 1 254 ? -7.098 -3.780 33.008 1.00 85.56 254 LEU A C 1
ATOM 2003 O O . LEU A 1 254 ? -7.256 -2.753 33.668 1.00 85.56 254 LEU A O 1
ATOM 2007 N N . SER A 1 255 ? -5.888 -4.304 32.790 1.00 83.81 255 SER A N 1
ATOM 2008 C CA . SER A 1 255 ? -4.659 -3.693 33.310 1.00 83.81 255 SER A CA 1
ATOM 2009 C C . SER A 1 255 ? -4.356 -2.337 32.657 1.00 83.81 255 SER A C 1
ATOM 2011 O O . SER A 1 255 ? -4.590 -2.138 31.460 1.00 83.81 255 SER A O 1
ATOM 2013 N N . ASP A 1 256 ? -3.736 -1.425 33.411 1.00 83.00 256 ASP A N 1
ATOM 2014 C CA . ASP A 1 256 ? -3.335 -0.102 32.904 1.00 83.00 256 ASP A CA 1
ATOM 2015 C C . ASP A 1 256 ? -2.345 -0.193 31.733 1.00 83.00 256 ASP A C 1
ATOM 2017 O O . ASP A 1 256 ? -2.341 0.654 30.842 1.00 83.00 256 ASP A O 1
ATOM 2021 N N . SER A 1 257 ? -1.549 -1.267 31.668 1.00 79.06 257 SER A N 1
ATOM 2022 C CA . SER A 1 257 ? -0.660 -1.535 30.531 1.00 79.06 257 SER A CA 1
ATOM 2023 C C . SER A 1 257 ? -1.429 -1.723 29.219 1.00 79.06 257 SER A C 1
ATOM 2025 O O . SER A 1 257 ? -0.973 -1.267 28.172 1.00 79.06 257 SER A O 1
ATOM 2027 N N . ILE A 1 258 ? -2.594 -2.374 29.260 1.00 79.69 258 ILE A N 1
ATOM 2028 C CA . ILE A 1 258 ? -3.430 -2.607 28.076 1.00 79.69 258 ILE A CA 1
ATOM 2029 C C . ILE A 1 258 ? -4.186 -1.332 27.706 1.00 79.69 258 ILE A C 1
ATOM 2031 O O . ILE A 1 258 ? -4.196 -0.961 26.535 1.00 79.69 258 ILE A O 1
ATOM 2035 N N . LYS A 1 259 ? -4.738 -0.614 28.692 1.00 82.56 259 LYS A N 1
ATOM 2036 C CA . LYS A 1 259 ? -5.407 0.680 28.464 1.00 82.56 259 LYS A CA 1
ATOM 2037 C C . LYS A 1 259 ? -4.473 1.678 27.776 1.00 82.56 259 LYS A C 1
ATOM 2039 O O . LYS A 1 259 ? -4.843 2.262 26.762 1.00 82.56 259 LYS A O 1
ATOM 2044 N N . ASN A 1 260 ? -3.228 1.771 28.247 1.00 82.12 260 ASN A N 1
ATOM 2045 C CA . ASN A 1 260 ? -2.205 2.636 27.656 1.00 82.12 260 ASN A CA 1
ATOM 2046 C C . ASN A 1 260 ? -1.797 2.219 26.233 1.00 82.12 260 ASN A C 1
ATOM 2048 O O . ASN A 1 260 ? -1.387 3.070 25.450 1.00 82.12 260 ASN A O 1
ATOM 2052 N N . LYS A 1 261 ? -1.895 0.927 25.886 1.00 81.38 261 LYS A N 1
ATOM 2053 C CA . LYS A 1 261 ? -1.628 0.438 24.522 1.00 81.38 261 LYS A CA 1
ATOM 2054 C C . LYS A 1 261 ? -2.769 0.729 23.551 1.00 81.38 261 LYS A C 1
ATOM 2056 O O . LYS A 1 261 ? -2.501 0.874 22.365 1.00 81.38 261 LYS A O 1
ATOM 2061 N N . ILE A 1 262 ? -4.010 0.780 24.036 1.00 78.06 262 ILE A N 1
ATOM 2062 C CA . ILE A 1 262 ? -5.184 1.097 23.212 1.00 78.06 262 ILE A CA 1
ATOM 2063 C C . ILE A 1 262 ? -5.243 2.601 22.925 1.00 78.06 262 ILE A C 1
ATOM 2065 O O . ILE A 1 262 ? -5.489 2.980 21.786 1.00 78.06 262 ILE A O 1
ATOM 2069 N N . GLY A 1 263 ? -4.985 3.443 23.933 1.00 80.19 263 GLY A N 1
ATOM 2070 C CA . GLY A 1 263 ? -4.951 4.895 23.774 1.00 80.19 263 GLY A CA 1
ATOM 2071 C C . GLY A 1 263 ? -5.948 5.611 24.680 1.00 80.19 263 GLY A C 1
ATOM 2072 O O . GLY A 1 263 ? -5.848 5.552 25.906 1.00 80.19 263 GLY A O 1
ATOM 2073 N N . LEU A 1 264 ? -6.882 6.355 24.085 1.00 80.38 264 LEU A N 1
ATOM 2074 C CA . LEU A 1 264 ? -7.810 7.222 24.821 1.00 80.38 264 LEU A CA 1
ATOM 2075 C C . LEU A 1 264 ? -8.951 6.420 25.474 1.00 80.38 264 LEU A C 1
ATOM 2077 O O . LEU A 1 264 ? -9.362 5.376 24.977 1.00 80.38 264 LEU A O 1
ATOM 2081 N N . SER A 1 265 ? -9.542 6.945 26.556 1.00 79.44 265 SER A N 1
ATOM 2082 C CA . SER A 1 265 ? -10.631 6.261 27.291 1.00 79.44 265 SER A CA 1
ATOM 2083 C C . SER A 1 265 ? -11.827 5.875 26.401 1.00 79.44 265 SER A C 1
ATOM 2085 O O . SER A 1 265 ? -12.407 4.803 26.566 1.00 79.44 265 SER A O 1
ATOM 2087 N N . HIS A 1 266 ? -12.173 6.693 25.401 1.00 79.81 266 HIS A N 1
ATOM 2088 C CA . HIS A 1 266 ? -13.242 6.346 24.460 1.00 79.81 266 HIS A CA 1
ATOM 2089 C C . HIS A 1 266 ? -12.853 5.207 23.504 1.00 79.81 266 HIS A C 1
ATOM 2091 O O . HIS A 1 266 ? -13.719 4.435 23.109 1.00 79.81 266 HIS A O 1
ATOM 2097 N N . GLU A 1 267 ? -11.572 5.060 23.160 1.00 82.25 267 GLU A N 1
ATOM 2098 C CA . GLU A 1 267 ? -11.082 3.964 22.316 1.00 82.25 267 GLU A CA 1
ATOM 2099 C C . GLU A 1 267 ? -11.091 2.642 23.085 1.00 82.25 267 GLU A C 1
ATOM 2101 O O . GLU A 1 267 ? -11.464 1.612 22.528 1.00 82.25 267 GLU A O 1
ATOM 2106 N N . VAL A 1 268 ? -10.786 2.671 24.388 1.00 83.38 268 VAL A N 1
ATOM 2107 C CA . VAL A 1 268 ? -10.941 1.509 25.280 1.00 83.38 268 VAL A CA 1
ATOM 2108 C C . VAL A 1 268 ? -12.399 1.049 25.301 1.00 83.38 268 VAL A C 1
ATOM 2110 O O . VAL A 1 268 ? -12.674 -0.121 25.035 1.00 83.38 268 VAL A O 1
ATOM 2113 N N . LYS A 1 269 ? -13.346 1.972 25.513 1.00 84.88 269 LYS A N 1
ATOM 2114 C CA . LYS A 1 269 ? -14.786 1.660 25.485 1.00 84.88 269 LYS A CA 1
ATOM 2115 C C . LYS A 1 269 ? -15.247 1.138 24.128 1.00 84.88 269 LYS A C 1
ATOM 2117 O O . LYS A 1 269 ? -15.965 0.146 24.080 1.00 84.88 269 LYS A O 1
ATOM 2122 N N . ALA A 1 270 ? -14.807 1.757 23.034 1.00 85.12 270 ALA A N 1
ATOM 2123 C CA . ALA A 1 270 ? -15.103 1.284 21.684 1.00 85.12 270 ALA A CA 1
ATOM 2124 C C . ALA A 1 270 ? -14.559 -0.129 21.434 1.00 85.12 270 ALA A C 1
ATOM 2126 O O . ALA A 1 270 ? -15.238 -0.930 20.802 1.00 85.12 270 ALA A O 1
ATOM 2127 N N . THR A 1 271 ? -13.376 -0.453 21.964 1.00 84.81 271 THR A N 1
ATOM 2128 C CA . THR A 1 271 ? -12.779 -1.790 21.837 1.00 84.81 271 THR A CA 1
ATOM 2129 C C . THR A 1 271 ? -13.587 -2.831 22.602 1.00 84.81 271 THR A C 1
ATOM 2131 O O . THR A 1 271 ? -13.875 -3.888 22.056 1.00 84.81 271 THR A O 1
ATOM 2134 N N . ILE A 1 272 ? -14.021 -2.522 23.827 1.00 85.38 272 ILE A N 1
ATOM 2135 C CA . ILE A 1 272 ? -14.888 -3.415 24.612 1.00 85.38 272 ILE A CA 1
ATOM 2136 C C . ILE A 1 272 ? -16.223 -3.641 23.892 1.00 85.38 272 ILE A C 1
ATOM 2138 O O . ILE A 1 272 ? -16.645 -4.782 23.741 1.00 85.38 272 ILE A O 1
ATOM 2142 N N . ILE A 1 273 ? -16.867 -2.570 23.411 1.00 85.75 273 ILE A N 1
ATOM 2143 C CA . ILE A 1 273 ? -18.140 -2.654 22.677 1.00 85.75 273 ILE A CA 1
ATOM 2144 C C . ILE A 1 273 ? -17.975 -3.462 21.388 1.00 85.75 273 ILE A C 1
ATOM 2146 O O . ILE A 1 273 ? -18.812 -4.307 21.088 1.00 85.75 273 ILE A O 1
ATOM 2150 N N . TYR A 1 274 ? -16.892 -3.236 20.642 1.00 87.06 274 TYR A N 1
ATOM 2151 C CA . TYR A 1 274 ? -16.597 -4.009 19.442 1.00 87.06 274 TYR A CA 1
ATOM 2152 C C . TYR A 1 274 ? -16.446 -5.497 19.762 1.00 87.06 274 TYR A C 1
ATOM 2154 O O . TYR A 1 274 ? -17.046 -6.315 19.075 1.00 87.06 274 TYR A O 1
ATOM 2162 N N . GLU A 1 275 ? -15.698 -5.859 20.810 1.00 85.62 275 GLU A N 1
ATOM 2163 C CA . GLU A 1 275 ? -15.580 -7.265 21.201 1.00 85.62 275 GLU A CA 1
ATOM 2164 C C . GLU A 1 275 ? -16.918 -7.828 21.682 1.00 85.62 275 GLU A C 1
ATOM 2166 O O . GLU A 1 275 ? -17.204 -8.963 21.353 1.00 85.62 275 GLU A O 1
ATOM 2171 N N . ILE A 1 276 ? -17.783 -7.074 22.366 1.00 84.62 276 ILE A N 1
ATOM 2172 C CA . ILE A 1 276 ? -19.139 -7.546 22.714 1.00 84.62 276 ILE A CA 1
ATOM 2173 C C . ILE A 1 276 ? -19.946 -7.910 21.459 1.00 84.62 276 ILE A C 1
ATOM 2175 O O . ILE A 1 276 ? -20.601 -8.947 21.439 1.00 84.62 276 ILE A O 1
ATOM 2179 N N . ILE A 1 277 ? -19.885 -7.074 20.419 1.00 84.12 277 ILE A N 1
ATOM 2180 C CA . ILE A 1 277 ? -20.611 -7.291 19.158 1.00 84.12 277 ILE A CA 1
ATOM 2181 C C . ILE A 1 277 ? -19.987 -8.438 18.348 1.00 84.12 277 ILE A C 1
ATOM 2183 O O . ILE A 1 277 ? -20.697 -9.236 17.747 1.00 84.12 277 ILE A O 1
ATOM 2187 N N . ALA A 1 278 ? -18.655 -8.509 18.308 1.00 77.19 278 ALA A N 1
ATOM 2188 C CA . ALA A 1 278 ? -17.907 -9.468 17.497 1.00 77.19 278 ALA A CA 1
ATOM 2189 C C . ALA A 1 278 ? -17.668 -10.821 18.194 1.00 77.19 278 ALA A C 1
ATOM 2191 O O . ALA A 1 278 ? -17.197 -11.762 17.553 1.00 77.19 278 ALA A O 1
ATOM 2192 N N . SER A 1 279 ? -17.932 -10.918 19.497 1.00 67.94 279 SER A N 1
ATOM 2193 C CA . SER A 1 279 ? -17.746 -12.140 20.278 1.00 67.94 279 SER A CA 1
ATOM 2194 C C . SER A 1 279 ? -18.856 -13.143 19.993 1.00 67.94 279 SER A C 1
ATOM 2196 O O . SER A 1 279 ? -19.982 -12.981 20.448 1.00 67.94 279 SER A O 1
ATOM 2198 N N . GLU A 1 280 ? -18.501 -14.247 19.340 1.00 52.25 280 GLU A N 1
ATOM 2199 C CA . GLU A 1 280 ? -19.273 -15.498 19.338 1.00 52.25 280 GLU A CA 1
ATOM 2200 C C . GLU A 1 280 ? -18.994 -16.321 20.621 1.00 52.25 280 GLU A C 1
ATOM 2202 O O . GLU A 1 280 ? -18.679 -17.510 20.545 1.00 52.25 280 GLU A O 1
ATOM 2207 N N . ILE A 1 281 ? -18.981 -15.683 21.802 1.00 39.22 281 ILE A N 1
ATOM 2208 C CA . ILE A 1 281 ? -18.716 -16.370 23.088 1.00 39.22 281 ILE A CA 1
ATOM 2209 C C . ILE A 1 281 ? -19.959 -17.113 23.571 1.00 39.22 281 ILE A C 1
ATOM 2211 O O . ILE A 1 281 ? -21.046 -16.496 23.572 1.00 39.22 281 ILE A O 1
#

Radius of gyration: 30.41 Å; chains: 1; bounding box: 65×40×77 Å

Secondary structure (DSSP, 8-state):
-PPPPEEHHHHHPPPTT-SS-HHHHHHHHHHTSTTGGG---EEEE-SS-EE--BSSS---SEEEGGGB-HHHHHHHHHHHHHHHS--PPPTTEEEEPPSS-GGGHHHHHHHHHHHHHHHHSTT-EE-HHHHHHHHHHHHHHHHT-----SSHHHHHHHH---HHHHHHHHHHTEEPTTHHHHHHHHHHHHHHHT--HHHHHHHHHHHHHHHHHHHS--HHHHHHHHHHHHHHHHTTTTT---HHHHHHHHHHHS-HHHHHHH-SHHHHHHHHHHHHHH---

pLDDT: mean 80.81, std 7.55, range [38.66, 91.12]

Foldseek 3Di:
DDDDAAELCQQLDDDVPGLGGNLLVQCCVLCVDPCNVVDQAREDEDLAHHDYDFPDPDDDQKDFPVRHDPVSLVSQLVSNCVRPVGSDDPRRYIYGGDPQNPVCNLVVQLVVQVVVLCVLAPPKDFPSNQLSVVVVVLQVQLVPDPDDDPDPVVCCVRNHDDPVNSVVSRLVGIHHPCLVVLVVLLVVVCVLVVHDPVLSVVLNVLLSVLVSCVSVPDPLRVVLLVLLVVQLVVLPPVNDPRPVSSLVSSVVSDDPVSVVVQPDPSSSSSSSSSSSSVDPD

Sequence (281 aa):
MATPKYNIDNLTKIKKGEKNSVIGRLIHSASTKAFSKKIDHINLVASCNFDLGLNSELELEIISIGNLNEKSIDKLKAALLSEMGNSDIPPNIRFIVPKLHIQEQQGQVIGKVAELVEYLFPNSHCNSVNIYRTLIDELLRKGCVTYDYTKWDELLINKALTSEKVIKTIQTHTSVHGNEQIMRDFDSIASELGLNFLAKKPLQNSIERLHIERMNPSSLAITIKREIENALRKAGFGVNSDIKLLINDVENLLSDSIKNKIGLSHEVKATIIYEIIASEI